Protein AF-A0A7L8V3Q5-F1 (afdb_monomer)

Mean predicted aligned error: 8.23 Å

pLDDT: mean 80.77, std 13.35, range [40.81, 96.5]

Radius of gyration: 20.45 Å; Cα contacts (8 Å, |Δi|>4): 320; chains: 1; bounding box: 51×44×54 Å

Nearest PDB structures (foldseek):
  7kzv-assembly1_G  TM=1.850E-01  e=9.832E+00  Homo sapiens

Foldseek 3Di:
DPPPLPPPVVCNQQQVLLVCCVVVVDPLPGDQLCSVNSVVSNVVCVVDPSDPVVQLVVQLVLLVVLLVLLLVLLVVPDPDSVVLNCVSPVLCLLNVLSSDDDPLSLLSNLLSLLLNLVVVQDPVPCPDPVNVVSVVSNVVSLVVNCSNPVVLSLLLVLLLCLLVQVVPPVSNVVSVVVSVVVNVVVVVVVLCVVVVPPDPPPDDPVNSLCVVQVPAPAFADADDPPCLLVLLLDDACVNDPDPVRNVSNVSSVVLVVVLVVLCVVCVVVLVVCCVPPSSSVSLVSSLVSLSVVLSSRRHPVVSSSSCSNNSSSSVSSSD

Secondary structure (DSSP, 8-state):
----TTT-THHIIIIIHHHHHHHH-------TTTHHHHHHHHHHHHHS---HHHHHHHHHHHHHHHHHHHHHHHHTT-S-HHHHHHHHHH-HHHHHHHHSSSHHHHHHHHHHHHHHHHHH--TTSTTSHHHHHHHHHHHHHHHHHHHH-HHHHHHHHHHHHHHHHTTSHHHHHHHHHHHHHHHHHHHHHHHHHHSTTS-TTS--HHHHHHHHHTTSS-BPPPPPTTGGGGGGGPPPGGG--SHHHHHHHHHHHHHHHHHHHHHHHHHHHHHHHHHH-HHHHHHHHHHHHHHHHHTT--BHHHHHHHGGGTHHHHHHHH-

Structure (mmCIF, N/CA/C/O backbone):
data_AF-A0A7L8V3Q5-F1
#
_entry.id   AF-A0A7L8V3Q5-F1
#
loop_
_atom_site.group_PDB
_atom_site.id
_atom_site.type_symbol
_atom_site.label_atom_id
_atom_site.label_alt_id
_atom_site.label_comp_id
_atom_site.label_asym_id
_atom_site.label_entity_id
_atom_site.label_seq_id
_atom_site.pdbx_PDB_ins_code
_atom_site.Cartn_x
_atom_site.Cartn_y
_atom_site.Cartn_z
_atom_site.occupancy
_atom_site.B_iso_or_equiv
_atom_site.auth_seq_id
_atom_site.auth_comp_id
_atom_site.auth_asym_id
_atom_site.auth_atom_id
_atom_site.pdbx_PDB_model_num
ATOM 1 N N . MET A 1 1 ? 18.103 -10.485 -24.644 1.00 40.81 1 MET A N 1
ATOM 2 C CA . MET A 1 1 ? 16.863 -9.683 -24.665 1.00 40.81 1 MET A CA 1
ATOM 3 C C . MET A 1 1 ? 17.282 -8.245 -24.927 1.00 40.81 1 MET A C 1
ATOM 5 O O . MET A 1 1 ? 17.918 -7.658 -24.064 1.00 40.81 1 MET A O 1
ATOM 9 N N . ILE A 1 2 ? 17.072 -7.729 -26.140 1.00 43.88 2 ILE A N 1
ATOM 10 C CA . ILE A 1 2 ? 17.372 -6.325 -26.454 1.00 43.88 2 ILE A CA 1
ATOM 11 C C . ILE A 1 2 ? 16.186 -5.529 -25.912 1.00 43.88 2 ILE A C 1
ATOM 13 O O . ILE A 1 2 ? 15.143 -5.460 -26.552 1.00 43.88 2 ILE A O 1
ATOM 17 N N . ILE A 1 3 ? 16.297 -5.044 -24.676 1.00 51.12 3 ILE A N 1
ATOM 18 C CA . ILE A 1 3 ? 15.300 -4.130 -24.118 1.00 51.12 3 ILE A CA 1
ATOM 19 C C . ILE A 1 3 ? 15.535 -2.799 -24.822 1.00 51.12 3 ILE A C 1
ATOM 21 O O . ILE A 1 3 ? 16.597 -2.196 -24.668 1.00 51.12 3 ILE A O 1
ATOM 25 N N . ASN A 1 4 ? 14.576 -2.383 -25.645 1.00 51.03 4 ASN A N 1
ATOM 26 C CA . ASN A 1 4 ? 14.650 -1.102 -26.323 1.00 51.03 4 ASN A CA 1
ATOM 27 C C . ASN A 1 4 ? 14.698 -0.008 -25.247 1.00 51.03 4 ASN A C 1
ATOM 29 O O . ASN A 1 4 ? 13.816 0.060 -24.389 1.00 51.03 4 ASN A O 1
ATOM 33 N N . LYS A 1 5 ? 15.752 0.816 -25.265 1.00 55.28 5 LYS A N 1
ATOM 34 C CA . LYS A 1 5 ? 16.120 1.761 -24.191 1.00 55.28 5 LYS A CA 1
ATOM 35 C C . LYS A 1 5 ? 15.015 2.768 -23.836 1.00 55.28 5 LYS A C 1
ATOM 37 O O . LYS A 1 5 ? 15.083 3.401 -22.793 1.00 55.28 5 LYS A O 1
ATOM 42 N N . TRP A 1 6 ? 13.989 2.891 -24.680 1.00 52.62 6 TRP A N 1
ATOM 43 C CA . TRP A 1 6 ? 12.903 3.862 -24.558 1.00 52.62 6 TRP A CA 1
ATOM 44 C C . TRP A 1 6 ? 11.508 3.241 -24.364 1.00 52.62 6 TRP A C 1
ATOM 46 O O . TRP A 1 6 ? 10.608 3.951 -23.934 1.00 52.62 6 TRP A O 1
ATOM 56 N N . ASP A 1 7 ? 11.355 1.919 -24.515 1.00 52.12 7 ASP A N 1
ATOM 57 C CA . ASP A 1 7 ? 10.062 1.221 -24.343 1.00 52.12 7 ASP A CA 1
ATOM 58 C C . ASP A 1 7 ? 9.889 0.575 -22.951 1.00 52.12 7 ASP A C 1
ATOM 60 O O . ASP A 1 7 ? 8.846 0.008 -22.637 1.00 52.12 7 ASP A O 1
ATOM 64 N N . GLY A 1 8 ? 10.904 0.651 -22.082 1.00 57.22 8 GLY A N 1
ATOM 65 C CA . GLY A 1 8 ? 10.940 -0.007 -20.767 1.00 57.22 8 GLY A CA 1
ATOM 66 C C . GLY A 1 8 ? 10.052 0.598 -19.668 1.00 57.22 8 GLY A C 1
ATOM 67 O O . GLY A 1 8 ? 10.152 0.171 -18.515 1.00 57.22 8 GLY A O 1
ATOM 68 N N . GLY A 1 9 ? 9.218 1.595 -19.980 1.00 72.38 9 GLY A N 1
ATOM 69 C CA . GLY A 1 9 ? 8.346 2.269 -19.013 1.00 72.38 9 GLY A CA 1
ATOM 70 C C . GLY A 1 9 ? 9.111 2.782 -17.786 1.00 72.38 9 GLY A C 1
ATOM 71 O O . GLY A 1 9 ? 10.085 3.525 -17.899 1.00 72.38 9 GLY A O 1
ATOM 72 N N . ASP A 1 10 ? 8.692 2.340 -16.602 1.00 72.31 10 ASP A N 1
ATOM 73 C CA . ASP A 1 10 ? 9.286 2.691 -15.307 1.00 72.31 10 ASP A CA 1
ATOM 74 C C . ASP A 1 10 ? 10.784 2.339 -15.190 1.00 72.31 10 ASP A C 1
ATOM 76 O O . ASP A 1 10 ? 11.545 3.048 -14.526 1.00 72.31 10 ASP A O 1
ATOM 80 N N . LEU A 1 11 ? 11.239 1.273 -15.858 1.00 78.88 11 LEU A N 1
ATOM 81 C CA . LEU A 1 11 ? 12.629 0.808 -15.792 1.00 78.88 11 LEU A CA 1
ATOM 82 C C . LEU A 1 11 ? 13.606 1.854 -16.347 1.00 78.88 11 LEU A C 1
ATOM 84 O O . LEU A 1 11 ? 14.698 2.037 -15.803 1.00 78.88 11 LEU A O 1
ATOM 88 N N . ASN A 1 12 ? 13.184 2.599 -17.369 1.00 77.12 12 ASN A N 1
ATOM 89 C CA . ASN A 1 12 ? 13.984 3.675 -17.948 1.00 77.12 12 ASN A CA 1
ATOM 90 C C . ASN A 1 12 ? 14.221 4.801 -16.947 1.00 77.12 12 ASN A C 1
ATOM 92 O O . ASN A 1 12 ? 15.353 5.256 -16.778 1.00 77.12 12 ASN A O 1
ATOM 96 N N . GLY A 1 13 ? 13.166 5.199 -16.234 1.00 74.38 13 GLY A N 1
ATOM 97 C CA 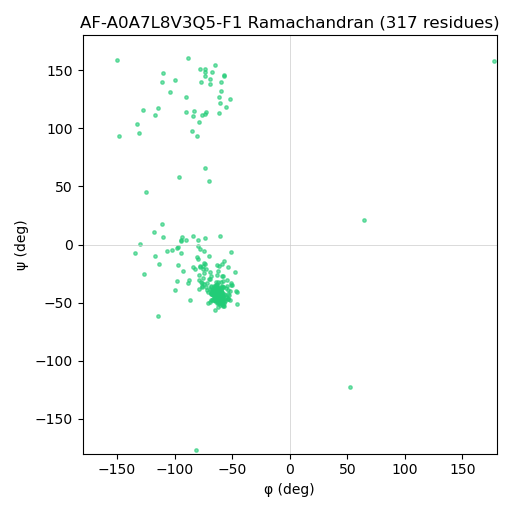. GLY A 1 13 ? 13.250 6.242 -15.218 1.00 74.38 13 GLY A CA 1
ATOM 98 C C . GLY A 1 13 ? 14.064 5.821 -13.995 1.00 74.38 13 GLY A C 1
ATOM 99 O O . GLY A 1 13 ? 14.776 6.651 -13.430 1.00 74.38 13 GLY A O 1
ATOM 100 N N . TYR A 1 14 ? 13.975 4.553 -13.586 1.00 81.69 14 TYR A N 1
ATOM 101 C CA . TYR A 1 14 ? 14.588 4.071 -12.345 1.00 81.69 14 TYR A CA 1
ATOM 102 C C . TYR A 1 14 ? 16.031 3.591 -12.478 1.00 81.69 14 TYR A C 1
ATOM 104 O O . TYR A 1 14 ? 16.782 3.717 -11.510 1.00 81.69 14 TYR A O 1
ATOM 112 N N . TYR A 1 15 ? 16.401 3.018 -13.624 1.00 87.44 15 TYR A N 1
ATOM 113 C CA . TYR A 1 15 ? 17.700 2.377 -13.828 1.00 87.44 15 TYR A CA 1
ATOM 114 C C . TYR A 1 15 ? 18.538 3.122 -14.866 1.00 87.44 15 TYR A C 1
ATOM 116 O O . TYR A 1 15 ? 19.599 3.644 -14.526 1.00 87.44 15 TYR A O 1
ATOM 124 N N . PHE A 1 16 ? 18.058 3.222 -16.111 1.00 86.88 16 PHE A N 1
ATOM 125 C CA . PHE A 1 16 ? 18.865 3.775 -17.203 1.00 86.88 16 PHE A CA 1
ATOM 126 C C . PHE A 1 16 ? 19.207 5.248 -16.989 1.00 86.88 16 PHE A C 1
ATOM 128 O O . PHE A 1 16 ? 20.380 5.597 -17.073 1.00 86.88 16 PHE A O 1
ATOM 135 N N . HIS A 1 17 ? 18.234 6.079 -16.606 1.00 85.75 17 HIS A N 1
ATOM 136 C CA . HIS A 1 17 ? 18.489 7.493 -16.320 1.00 85.75 17 HIS A CA 1
ATOM 137 C C . HIS A 1 17 ? 19.514 7.679 -15.191 1.00 85.75 17 HIS A C 1
ATOM 139 O O . HIS A 1 17 ? 20.384 8.544 -15.254 1.00 85.75 17 HIS A O 1
ATOM 145 N N . VAL A 1 18 ? 19.431 6.856 -14.142 1.00 88.19 18 VAL A N 1
ATOM 146 C CA . VAL A 1 18 ? 20.347 6.938 -12.997 1.00 88.19 18 VAL A CA 1
ATOM 147 C C . VAL A 1 18 ? 21.762 6.528 -13.408 1.00 88.19 18 VAL A C 1
ATOM 149 O O . VAL A 1 18 ? 22.722 7.193 -13.031 1.00 88.19 18 VAL A O 1
ATOM 152 N N . ILE A 1 19 ? 21.905 5.480 -14.219 1.00 89.12 19 ILE A N 1
ATOM 153 C CA . ILE A 1 19 ? 23.212 5.055 -14.737 1.00 89.12 19 ILE A CA 1
ATOM 154 C C . ILE A 1 19 ? 23.809 6.096 -15.675 1.00 89.12 19 ILE A C 1
ATOM 156 O O . ILE A 1 19 ? 24.996 6.390 -15.563 1.00 89.12 19 ILE A O 1
ATOM 160 N N . GLU A 1 20 ? 23.007 6.677 -16.566 1.00 88.88 20 GLU A N 1
ATOM 161 C CA . GLU A 1 20 ? 23.462 7.755 -17.444 1.00 88.88 20 GLU A CA 1
ATOM 162 C C . GLU A 1 20 ? 23.968 8.948 -16.639 1.00 88.88 20 GLU A C 1
ATOM 164 O O . GLU A 1 20 ? 25.046 9.456 -16.940 1.00 88.88 20 GLU A O 1
ATOM 169 N N . THR A 1 21 ? 23.244 9.310 -15.576 1.00 87.38 21 THR A N 1
ATOM 170 C CA . THR A 1 21 ? 23.639 10.362 -14.629 1.00 87.38 21 THR A CA 1
ATOM 171 C C . THR A 1 21 ? 24.985 10.038 -13.976 1.00 87.38 21 THR A C 1
ATOM 173 O O . THR A 1 21 ? 25.874 10.884 -13.947 1.00 87.38 21 THR A O 1
ATOM 176 N N . ILE A 1 22 ? 25.176 8.802 -13.501 1.00 88.00 22 ILE A N 1
ATOM 177 C CA . ILE A 1 22 ? 26.442 8.365 -12.887 1.00 88.00 22 ILE A CA 1
ATOM 178 C C . ILE A 1 22 ? 27.598 8.395 -13.899 1.00 88.00 22 ILE A C 1
ATOM 180 O O . ILE A 1 22 ? 28.711 8.767 -13.539 1.00 88.00 22 ILE A O 1
ATOM 184 N N . GLN A 1 23 ? 27.354 8.003 -15.152 1.00 90.81 23 GLN A N 1
ATOM 185 C CA . GLN A 1 23 ? 28.393 7.898 -16.183 1.00 90.81 23 GLN A CA 1
ATOM 186 C C . GLN A 1 23 ? 28.786 9.247 -16.795 1.00 90.81 23 GLN A C 1
ATOM 188 O O . GLN A 1 23 ? 29.960 9.454 -17.092 1.00 90.81 23 GLN A O 1
ATOM 193 N N . HIS A 1 24 ? 27.823 10.147 -17.001 1.00 89.00 24 HIS A N 1
ATOM 194 C CA . HIS A 1 24 ? 28.028 11.400 -17.736 1.00 89.00 24 HIS A CA 1
ATOM 195 C C . HIS A 1 24 ? 28.053 12.635 -16.828 1.00 89.00 24 HIS A C 1
ATOM 197 O O . HIS A 1 24 ? 28.308 13.733 -17.315 1.00 89.00 24 HIS A O 1
ATOM 203 N N . GLY A 1 25 ? 27.782 12.480 -15.527 1.00 83.06 25 GLY A N 1
ATOM 204 C CA . GLY A 1 25 ? 27.736 13.595 -14.579 1.00 83.06 25 GLY A CA 1
ATOM 205 C C . GLY A 1 25 ? 26.621 14.603 -14.871 1.00 83.06 25 GLY A C 1
ATOM 206 O O . GLY A 1 25 ? 26.727 15.755 -14.462 1.00 83.06 25 GLY A O 1
ATOM 207 N N . SER A 1 26 ? 25.578 14.203 -15.605 1.00 76.62 26 SER A N 1
ATOM 208 C CA . SER A 1 26 ? 24.419 15.058 -15.866 1.00 76.62 26 SER A CA 1
ATOM 209 C C . SER A 1 26 ? 23.635 15.306 -14.579 1.00 76.62 26 SER A C 1
ATOM 211 O O . SER A 1 26 ? 23.556 14.422 -13.726 1.00 76.62 26 SER A O 1
ATOM 213 N N . ASP A 1 27 ? 23.003 16.472 -14.449 1.00 77.50 27 ASP A N 1
ATOM 214 C CA . ASP A 1 27 ? 22.091 16.722 -13.333 1.00 77.50 27 ASP A CA 1
ATOM 215 C C . ASP A 1 27 ? 20.967 15.674 -13.304 1.00 77.50 27 ASP A C 1
ATOM 217 O O . ASP A 1 27 ? 20.458 15.248 -14.345 1.00 77.50 27 ASP A O 1
ATOM 221 N N . ILE A 1 28 ? 20.533 15.293 -12.097 1.00 69.38 28 ILE A N 1
ATOM 222 C CA . ILE A 1 28 ? 19.350 14.447 -11.876 1.00 69.38 28 ILE A CA 1
ATOM 223 C C . ILE A 1 28 ? 18.095 15.298 -12.150 1.00 69.38 28 ILE A C 1
ATOM 225 O O . ILE A 1 28 ? 17.320 15.618 -11.251 1.00 69.38 28 ILE A O 1
ATOM 229 N N . GLN A 1 29 ? 17.905 15.704 -13.404 1.00 66.44 29 GLN A N 1
ATOM 230 C CA . GLN A 1 29 ? 16.672 16.305 -13.911 1.00 66.44 29 GLN A CA 1
ATOM 231 C C . GLN A 1 29 ? 15.827 15.214 -14.574 1.00 66.44 29 GLN A C 1
ATOM 233 O O . GLN A 1 29 ? 15.529 15.257 -15.763 1.00 66.44 29 GLN A O 1
ATOM 238 N N . GLY A 1 30 ? 15.486 14.181 -13.803 1.00 60.88 30 GLY A N 1
ATOM 239 C CA . GLY A 1 30 ? 14.573 13.145 -14.270 1.00 60.88 30 GLY A CA 1
ATOM 240 C C . GLY A 1 30 ? 13.105 13.557 -14.151 1.00 60.88 30 GLY A C 1
ATOM 241 O O . GLY A 1 30 ? 12.768 14.665 -13.734 1.00 60.88 30 GLY A O 1
ATOM 242 N N . PHE A 1 31 ? 12.203 12.635 -14.498 1.00 62.78 31 PHE A N 1
ATOM 243 C CA . PHE A 1 31 ? 10.758 12.834 -14.377 1.00 62.78 31 PHE A CA 1
ATOM 244 C C . PHE A 1 31 ? 10.379 13.305 -12.963 1.00 62.78 31 PHE A C 1
ATOM 246 O O . PHE A 1 31 ? 10.676 12.627 -11.974 1.00 62.78 31 PHE A O 1
ATOM 253 N N . SER A 1 32 ? 9.671 14.435 -12.867 1.00 61.50 32 SER A N 1
ATOM 254 C CA . SER A 1 32 ? 9.295 15.093 -11.602 1.00 61.50 32 SER A CA 1
ATOM 255 C C . SER A 1 32 ? 8.654 14.143 -10.580 1.00 61.50 32 SER A C 1
ATOM 257 O O . SER A 1 32 ? 8.925 14.226 -9.385 1.00 61.50 32 SER A O 1
ATOM 259 N N . ASN A 1 33 ? 7.881 13.165 -11.055 1.00 63.28 33 ASN A N 1
ATOM 260 C CA . ASN A 1 33 ? 7.173 12.182 -10.229 1.00 63.28 33 ASN A CA 1
ATOM 261 C C . ASN A 1 33 ? 8.047 11.018 -9.719 1.00 63.28 33 ASN A C 1
ATOM 263 O O . ASN A 1 33 ? 7.528 10.062 -9.134 1.00 63.28 33 ASN A O 1
ATOM 267 N N . VAL A 1 34 ? 9.352 11.041 -9.995 1.00 76.00 34 VAL A N 1
ATOM 268 C CA . VAL A 1 34 ? 10.270 9.913 -9.767 1.00 76.00 34 VAL A CA 1
ATOM 269 C C . VAL A 1 34 ? 11.577 10.346 -9.091 1.00 76.00 34 VAL A C 1
ATOM 271 O O . VAL A 1 34 ? 12.355 9.498 -8.655 1.00 76.00 34 VAL A O 1
ATOM 274 N N . MET A 1 35 ? 11.787 11.655 -8.927 1.00 83.00 35 MET A N 1
ATOM 275 C CA . MET A 1 35 ? 13.043 12.246 -8.462 1.00 83.00 35 MET A CA 1
ATOM 276 C C . MET A 1 35 ? 13.561 11.612 -7.164 1.00 83.00 35 MET A C 1
ATOM 278 O O . MET A 1 35 ? 14.715 11.204 -7.095 1.00 83.00 35 MET A O 1
ATOM 282 N N . VAL A 1 36 ? 12.707 11.439 -6.151 1.00 86.12 36 VAL A N 1
ATOM 283 C CA . VAL A 1 36 ? 13.122 10.850 -4.863 1.00 86.12 36 VAL A CA 1
ATOM 284 C C . VAL A 1 36 ? 13.671 9.433 -5.021 1.00 86.12 36 VAL A C 1
ATOM 286 O O . VAL A 1 36 ? 14.657 9.071 -4.386 1.00 86.12 36 VAL A O 1
ATOM 289 N N . ILE A 1 37 ? 13.071 8.628 -5.894 1.00 88.00 37 ILE A N 1
ATOM 290 C CA . ILE A 1 37 ? 13.515 7.249 -6.112 1.00 88.00 37 ILE A CA 1
ATOM 291 C C . ILE A 1 37 ? 14.783 7.219 -6.947 1.00 88.00 37 ILE A C 1
ATOM 293 O O . ILE A 1 37 ? 15.657 6.401 -6.684 1.00 88.00 37 ILE A O 1
ATOM 297 N N . GLN A 1 38 ? 14.913 8.125 -7.915 1.00 88.31 38 GLN A N 1
ATOM 298 C CA . GLN A 1 38 ? 16.155 8.283 -8.664 1.00 88.31 38 GLN A CA 1
ATOM 299 C C . GLN A 1 38 ? 17.311 8.648 -7.737 1.00 88.31 38 GLN A C 1
ATOM 301 O O . GLN A 1 38 ? 18.366 8.039 -7.846 1.00 88.31 38 GLN A O 1
ATOM 306 N N . TRP A 1 39 ? 17.094 9.545 -6.771 1.00 89.38 39 TRP A N 1
ATOM 307 C CA . TRP A 1 39 ? 18.083 9.859 -5.738 1.00 89.38 39 TRP A CA 1
ATOM 308 C C . TRP A 1 39 ? 18.429 8.651 -4.867 1.00 89.38 39 TRP A C 1
ATOM 310 O O . TRP A 1 39 ? 19.608 8.384 -4.637 1.00 89.38 39 TRP A O 1
ATOM 320 N N . PHE A 1 40 ? 17.433 7.881 -4.417 1.00 89.94 40 PHE A N 1
ATOM 321 C CA . PHE A 1 40 ? 17.699 6.655 -3.660 1.00 89.94 40 PHE A CA 1
ATOM 322 C C . PHE A 1 40 ? 18.499 5.636 -4.473 1.00 89.94 40 PHE A C 1
ATOM 324 O O . PHE A 1 40 ? 19.48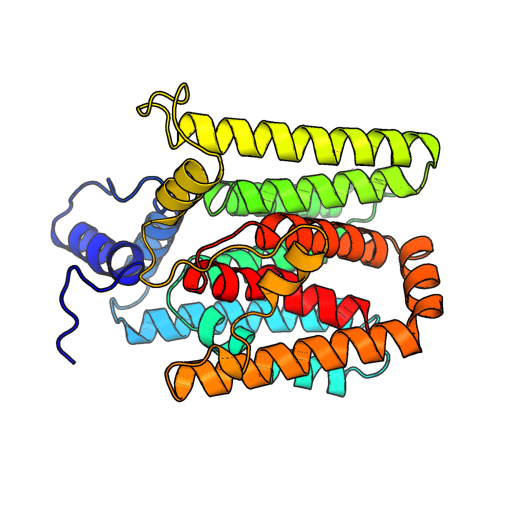4 5.102 -3.969 1.00 89.94 40 PHE A O 1
ATOM 331 N N . ASN A 1 41 ? 18.114 5.394 -5.727 1.00 90.56 41 ASN A N 1
ATOM 332 C CA . ASN A 1 41 ? 18.821 4.477 -6.618 1.00 90.56 41 ASN A CA 1
ATOM 333 C C . ASN A 1 41 ? 20.228 4.984 -6.951 1.00 90.56 41 ASN A C 1
ATOM 335 O O . ASN A 1 41 ? 21.154 4.186 -6.993 1.00 90.56 41 ASN A O 1
ATOM 339 N N . TYR A 1 42 ? 20.404 6.294 -7.135 1.00 91.00 42 TYR A N 1
ATOM 340 C CA . TYR A 1 42 ? 21.703 6.922 -7.374 1.00 91.00 42 TYR A CA 1
ATOM 341 C C . TYR A 1 42 ? 22.661 6.643 -6.215 1.00 91.00 42 TYR A C 1
ATOM 343 O O . TYR A 1 42 ? 23.754 6.127 -6.427 1.00 91.00 42 TYR A O 1
ATOM 351 N N . ILE A 1 43 ? 22.221 6.899 -4.979 1.00 90.94 43 ILE A N 1
ATOM 352 C CA . ILE A 1 43 ? 23.001 6.591 -3.771 1.00 90.94 43 ILE A CA 1
ATOM 353 C C . ILE A 1 43 ? 23.277 5.086 -3.679 1.00 90.94 43 ILE A C 1
ATOM 355 O O . ILE A 1 43 ? 24.388 4.673 -3.358 1.00 90.94 43 ILE A O 1
ATOM 359 N N . LEU A 1 44 ? 22.275 4.259 -3.977 1.00 90.69 44 LEU A N 1
ATOM 360 C CA . LEU A 1 44 ? 22.397 2.808 -3.920 1.00 90.69 44 LEU A CA 1
ATOM 361 C C . LEU A 1 44 ? 23.424 2.273 -4.926 1.00 90.69 44 LEU A C 1
ATOM 363 O O . LEU A 1 44 ? 24.192 1.389 -4.568 1.00 90.69 44 LEU A O 1
ATOM 367 N N . PHE A 1 45 ? 23.489 2.830 -6.134 1.00 91.06 45 PHE A N 1
ATOM 368 C CA . PHE A 1 45 ? 24.453 2.476 -7.184 1.00 91.06 45 PHE A CA 1
ATOM 369 C C . PHE A 1 45 ? 25.875 2.985 -6.934 1.00 91.06 45 PHE A C 1
ATOM 371 O O . PHE A 1 45 ? 26.825 2.470 -7.515 1.00 91.06 45 PHE A O 1
ATOM 378 N N . HIS A 1 46 ? 26.058 3.935 -6.017 1.00 90.31 46 HIS A N 1
ATOM 379 C CA . HIS A 1 46 ? 27.394 4.246 -5.495 1.00 90.31 46 HIS A CA 1
ATOM 380 C C . HIS A 1 46 ? 27.910 3.182 -4.519 1.00 90.31 46 HIS A C 1
ATOM 382 O O . HIS A 1 46 ? 29.118 3.041 -4.349 1.00 90.31 46 HIS A O 1
ATOM 388 N N . ILE A 1 47 ? 27.012 2.436 -3.869 1.00 91.19 47 ILE A N 1
ATOM 389 C CA . ILE A 1 47 ? 27.359 1.436 -2.845 1.00 91.19 47 ILE A CA 1
ATOM 390 C C . ILE A 1 47 ? 27.353 0.015 -3.424 1.00 91.19 47 ILE A C 1
ATOM 392 O O . ILE A 1 47 ? 28.184 -0.816 -3.058 1.00 91.19 47 ILE A O 1
ATOM 396 N N . LEU A 1 48 ? 26.396 -0.284 -4.301 1.00 88.75 48 LEU A N 1
ATOM 397 C CA . LEU A 1 48 ? 26.170 -1.594 -4.902 1.00 88.75 48 LEU A CA 1
ATOM 398 C C . LEU A 1 48 ? 26.527 -1.570 -6.392 1.00 88.75 48 LEU A C 1
ATOM 400 O O . LEU A 1 48 ? 26.310 -0.559 -7.052 1.00 88.75 48 LEU A O 1
ATOM 404 N N . PRO A 1 49 ? 27.014 -2.689 -6.960 1.00 87.94 49 PRO A N 1
ATOM 405 C CA . PRO A 1 49 ? 27.320 -2.758 -8.384 1.00 87.94 49 PRO A CA 1
ATOM 406 C C . PRO A 1 49 ? 26.075 -2.484 -9.238 1.00 87.94 49 PRO A C 1
ATOM 408 O O . PRO A 1 49 ? 24.995 -3.010 -8.952 1.00 87.94 49 PRO A O 1
ATOM 411 N N . ASN A 1 50 ? 26.262 -1.730 -10.329 1.00 88.69 50 ASN A N 1
ATOM 412 C CA . ASN A 1 50 ? 25.229 -1.269 -11.273 1.00 88.69 50 ASN A CA 1
ATOM 413 C C . ASN A 1 50 ? 24.643 -2.406 -12.127 1.00 88.69 50 ASN A C 1
ATOM 415 O O . ASN A 1 50 ? 24.637 -2.359 -13.356 1.00 88.69 50 ASN A O 1
ATOM 419 N N . SER A 1 51 ? 24.145 -3.454 -11.485 1.00 90.56 51 SER A N 1
ATOM 420 C CA . SER A 1 51 ? 23.547 -4.614 -12.132 1.00 90.56 51 SER A CA 1
ATOM 421 C C . SER A 1 51 ? 22.026 -4.558 -12.024 1.00 90.56 51 SER A C 1
ATOM 423 O O . SER A 1 51 ? 21.461 -4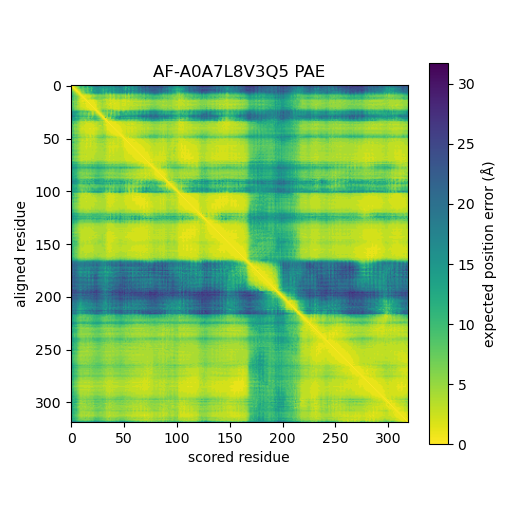.383 -10.943 1.00 90.56 51 SER A O 1
ATOM 425 N N . LEU A 1 52 ? 21.353 -4.757 -13.158 1.00 86.81 52 LEU A N 1
ATOM 426 C CA . LEU A 1 52 ? 19.895 -4.843 -13.226 1.00 86.81 52 LEU A CA 1
ATOM 427 C C . LEU A 1 52 ? 19.372 -5.951 -12.291 1.00 86.81 52 LEU A C 1
ATOM 429 O O . LEU A 1 52 ? 18.455 -5.724 -11.507 1.00 86.81 52 LEU A O 1
ATOM 433 N N . TYR A 1 53 ? 20.020 -7.119 -12.281 1.00 87.88 53 TYR A N 1
ATOM 434 C CA . TYR A 1 53 ? 19.670 -8.224 -11.382 1.00 87.88 53 TYR A CA 1
ATOM 435 C C . TYR A 1 53 ? 19.875 -7.898 -9.897 1.00 87.88 53 TYR A C 1
ATOM 437 O O . TYR A 1 53 ? 19.028 -8.254 -9.080 1.00 87.88 53 TYR A O 1
ATOM 445 N N . GLY A 1 54 ? 20.960 -7.204 -9.533 1.00 88.62 54 GLY A N 1
ATOM 446 C CA . GLY A 1 54 ? 21.200 -6.791 -8.147 1.00 88.62 54 GLY A CA 1
ATOM 447 C C . GLY A 1 54 ? 20.129 -5.823 -7.653 1.00 88.62 54 GLY A C 1
ATOM 448 O O . GLY A 1 54 ? 19.647 -5.942 -6.527 1.00 88.62 54 GLY A O 1
ATOM 449 N N . MET A 1 55 ? 19.676 -4.931 -8.532 1.00 86.69 55 MET A N 1
ATOM 450 C CA . MET A 1 55 ? 18.549 -4.061 -8.244 1.00 86.69 55 MET A CA 1
ATOM 451 C C . MET A 1 55 ? 17.244 -4.875 -8.107 1.00 86.69 55 MET A C 1
ATOM 453 O O . MET A 1 55 ? 16.576 -4.715 -7.092 1.00 86.69 55 MET A O 1
ATOM 457 N N . MET A 1 56 ? 16.908 -5.817 -9.005 1.00 87.56 56 MET A N 1
ATOM 458 C CA . MET A 1 56 ? 15.719 -6.686 -8.821 1.00 87.56 56 MET A CA 1
ATOM 459 C C . MET A 1 56 ? 15.737 -7.397 -7.466 1.00 87.56 56 MET A C 1
ATOM 461 O O . MET A 1 56 ? 14.745 -7.389 -6.739 1.00 87.56 56 MET A O 1
ATOM 465 N N . PHE A 1 57 ? 16.884 -7.976 -7.107 1.00 88.50 57 PHE A N 1
ATOM 466 C CA . PHE A 1 57 ? 17.065 -8.652 -5.828 1.00 88.50 57 PHE A CA 1
ATOM 467 C C . PHE A 1 57 ? 16.849 -7.699 -4.647 1.00 88.50 57 PHE A C 1
ATOM 469 O O . PHE A 1 57 ? 16.171 -8.052 -3.683 1.00 88.50 57 PHE A O 1
ATOM 476 N N . PHE A 1 58 ? 17.360 -6.470 -4.737 1.00 90.31 58 PHE A N 1
ATOM 477 C CA . PHE A 1 58 ? 17.143 -5.447 -3.722 1.00 90.31 58 PHE A CA 1
ATOM 478 C C . PHE A 1 58 ? 15.654 -5.100 -3.557 1.00 90.31 58 PHE A C 1
ATOM 480 O O . PHE A 1 58 ? 15.147 -5.166 -2.436 1.00 90.31 58 PHE A O 1
ATOM 487 N N . TYR A 1 59 ? 14.923 -4.812 -4.641 1.00 89.69 59 TYR A N 1
ATOM 488 C CA . TYR A 1 59 ? 13.482 -4.516 -4.568 1.00 89.69 59 TYR A CA 1
ATOM 489 C C . TYR A 1 59 ? 12.682 -5.709 -4.022 1.00 89.69 59 TYR A C 1
ATOM 491 O O . TYR A 1 59 ? 11.855 -5.533 -3.125 1.00 89.69 59 TYR A O 1
ATOM 499 N N . ALA A 1 60 ? 12.993 -6.930 -4.464 1.00 89.19 60 ALA A N 1
ATOM 500 C CA . ALA A 1 60 ? 12.392 -8.146 -3.919 1.00 89.19 60 ALA A CA 1
ATOM 501 C C . ALA A 1 60 ? 12.674 -8.309 -2.414 1.00 89.19 60 ALA A C 1
ATOM 503 O O . ALA A 1 60 ? 11.772 -8.657 -1.650 1.00 89.19 60 ALA A O 1
ATOM 504 N N . SER A 1 61 ? 13.894 -8.001 -1.959 1.00 91.00 61 SER A N 1
ATOM 505 C CA . SER A 1 61 ? 14.254 -8.055 -0.537 1.00 91.00 61 SER A CA 1
ATOM 506 C C . SER A 1 61 ? 13.503 -7.011 0.300 1.00 91.00 61 SER A C 1
ATOM 508 O O . SER A 1 61 ? 13.036 -7.327 1.399 1.00 91.00 61 SER A O 1
ATOM 510 N N . LEU A 1 62 ? 13.300 -5.797 -0.234 1.00 92.00 62 LEU A N 1
ATOM 511 C CA . LEU A 1 62 ? 12.492 -4.761 0.411 1.00 92.00 62 LEU A CA 1
ATOM 512 C C . LEU A 1 62 ? 11.041 -5.217 0.553 1.00 92.00 62 LEU A C 1
ATOM 514 O O . LEU A 1 62 ? 10.487 -5.144 1.651 1.00 92.00 62 LEU A O 1
ATOM 518 N N . SER A 1 63 ? 10.444 -5.741 -0.514 1.00 90.50 63 SER A N 1
ATOM 519 C CA . SER A 1 63 ? 9.068 -6.236 -0.482 1.00 90.50 63 SER A CA 1
ATOM 520 C C . SER A 1 63 ? 8.910 -7.414 0.475 1.00 90.50 63 SER A C 1
ATOM 522 O O . SER A 1 63 ? 7.993 -7.416 1.296 1.00 90.50 63 SER A O 1
ATOM 524 N N . MET A 1 64 ? 9.859 -8.355 0.482 1.00 90.25 64 MET A N 1
ATOM 525 C CA . MET A 1 64 ? 9.887 -9.444 1.463 1.00 90.25 64 MET A CA 1
ATOM 526 C C . MET A 1 64 ? 9.945 -8.911 2.900 1.00 90.25 64 MET A C 1
ATOM 528 O O . MET A 1 64 ? 9.194 -9.363 3.766 1.00 90.25 64 MET A O 1
ATOM 532 N N . SER A 1 65 ? 10.783 -7.904 3.165 1.00 93.00 65 SER A N 1
ATOM 533 C CA . SER A 1 65 ? 10.853 -7.276 4.489 1.00 93.00 65 SER A CA 1
ATOM 534 C C . SER A 1 65 ? 9.529 -6.610 4.887 1.00 93.00 65 SER A C 1
ATOM 536 O O . SER A 1 65 ? 9.107 -6.726 6.041 1.00 93.00 65 SER A O 1
ATOM 538 N N . ALA A 1 66 ? 8.822 -6.000 3.932 1.00 92.56 66 ALA A N 1
ATOM 539 C CA . ALA A 1 66 ? 7.503 -5.429 4.156 1.00 92.56 66 ALA A CA 1
ATOM 540 C C . ALA A 1 66 ? 6.483 -6.512 4.540 1.00 92.56 66 ALA A C 1
ATOM 542 O O . ALA A 1 66 ? 5.794 -6.368 5.552 1.00 92.56 66 ALA A O 1
ATOM 543 N N . TYR A 1 67 ? 6.452 -7.643 3.825 1.00 89.56 67 TYR A N 1
ATOM 544 C CA . TYR A 1 67 ? 5.572 -8.767 4.167 1.00 89.56 67 TYR A CA 1
ATOM 545 C C . TYR A 1 67 ? 5.883 -9.366 5.532 1.00 89.56 67 TYR A C 1
ATOM 547 O O . TYR A 1 67 ? 4.957 -9.694 6.269 1.00 89.56 67 TYR A O 1
ATOM 555 N N . LEU A 1 68 ? 7.156 -9.459 5.919 1.00 91.88 68 LEU A N 1
ATOM 556 C CA . LEU A 1 68 ? 7.533 -9.910 7.260 1.00 91.88 68 LEU A CA 1
ATOM 557 C C . LEU A 1 68 ? 7.060 -8.935 8.348 1.00 91.88 68 LEU A C 1
ATOM 559 O O . LEU A 1 68 ? 6.618 -9.374 9.413 1.00 91.88 68 LEU A O 1
ATOM 563 N N . ILE A 1 69 ? 7.107 -7.623 8.091 1.00 93.81 69 ILE A N 1
ATOM 564 C CA . ILE A 1 69 ? 6.567 -6.607 9.007 1.00 93.81 69 ILE A CA 1
ATOM 565 C C . ILE A 1 69 ? 5.046 -6.742 9.113 1.00 93.81 69 ILE A C 1
ATOM 567 O O . ILE A 1 69 ? 4.530 -6.793 10.231 1.00 93.81 69 ILE A O 1
ATOM 571 N N . ILE A 1 70 ? 4.338 -6.852 7.985 1.00 91.75 70 ILE A N 1
ATOM 572 C CA . ILE A 1 70 ? 2.886 -7.084 7.940 1.00 91.75 70 ILE A CA 1
ATOM 573 C C . ILE A 1 70 ? 2.548 -8.363 8.714 1.00 91.75 70 ILE A C 1
ATOM 575 O O . ILE A 1 70 ? 1.762 -8.328 9.659 1.00 91.75 70 ILE A O 1
ATOM 579 N N . TYR A 1 71 ? 3.202 -9.480 8.399 1.00 92.00 71 TYR A N 1
ATOM 580 C CA . TYR A 1 71 ? 3.015 -10.742 9.105 1.00 92.00 71 TYR A CA 1
ATOM 581 C C . TYR A 1 71 ? 3.224 -10.580 10.612 1.00 92.00 71 TYR A C 1
ATOM 583 O O . TYR A 1 71 ? 2.380 -11.008 11.393 1.00 92.00 71 TYR A O 1
ATOM 591 N N . LYS A 1 72 ? 4.294 -9.904 11.044 1.00 92.62 72 LYS A N 1
ATOM 592 C CA . LYS A 1 72 ? 4.553 -9.665 12.468 1.00 92.62 72 LYS A CA 1
ATOM 593 C C . LYS A 1 72 ? 3.426 -8.876 13.129 1.00 92.62 72 LYS A C 1
ATOM 595 O O . LYS A 1 72 ? 2.945 -9.308 14.172 1.00 92.62 72 LYS A O 1
ATOM 600 N N . ILE A 1 73 ? 2.990 -7.773 12.515 1.00 90.12 73 ILE A N 1
ATOM 601 C CA . ILE A 1 73 ? 1.879 -6.945 13.008 1.00 90.12 73 ILE A CA 1
ATOM 602 C C . ILE A 1 73 ? 0.617 -7.793 13.197 1.00 90.12 73 ILE A C 1
ATOM 604 O O . ILE A 1 73 ? -0.063 -7.680 14.214 1.00 90.12 73 ILE A O 1
ATOM 608 N N . PHE A 1 74 ? 0.303 -8.638 12.218 1.00 85.25 74 PHE A N 1
ATOM 609 C CA . PHE A 1 74 ? -0.997 -9.297 12.144 1.00 85.25 74 PHE A CA 1
ATOM 610 C C . PHE A 1 74 ? -1.036 -10.699 12.720 1.00 85.25 74 PHE A C 1
ATOM 612 O O . PHE A 1 74 ? -2.107 -11.170 13.093 1.00 85.25 74 PHE A O 1
ATOM 619 N N . SER A 1 75 ? 0.116 -11.334 12.905 1.00 89.38 75 SER A N 1
ATOM 620 C CA . SER A 1 75 ? 0.223 -12.609 13.611 1.00 89.38 75 SER A CA 1
ATOM 621 C C . SER A 1 75 ? -0.305 -12.518 15.046 1.00 89.38 75 SER A C 1
ATOM 623 O O . SER A 1 75 ? -0.802 -13.511 15.568 1.00 89.38 75 SER A O 1
ATOM 625 N N . GLU A 1 76 ? -0.260 -11.337 15.671 1.00 84.25 76 GLU A N 1
ATOM 626 C CA . GLU A 1 76 ? -0.845 -11.092 16.996 1.00 84.25 76 GLU A CA 1
ATOM 627 C C . GLU A 1 76 ? -2.382 -11.119 16.987 1.00 84.25 76 GLU A C 1
ATOM 629 O O . GLU A 1 76 ? -2.998 -11.383 18.018 1.00 84.25 76 GLU A O 1
ATOM 634 N N . PHE A 1 77 ? -3.009 -10.877 15.832 1.00 81.00 77 PHE A N 1
ATOM 635 C CA . PHE A 1 77 ? -4.462 -10.741 15.699 1.00 81.00 77 PHE A CA 1
ATOM 636 C C . PHE A 1 77 ? -5.130 -11.854 14.880 1.00 81.00 77 PHE A C 1
ATOM 638 O O . PHE A 1 77 ? -6.350 -12.009 14.960 1.00 81.00 77 PHE A O 1
ATOM 645 N N . ALA A 1 78 ? -4.360 -12.613 14.099 1.00 80.25 78 ALA A N 1
ATOM 646 C CA . ALA A 1 78 ? -4.870 -13.660 13.224 1.00 80.25 78 ALA A CA 1
ATOM 647 C C . ALA A 1 78 ? -5.234 -14.934 14.001 1.00 80.25 78 ALA A C 1
ATOM 649 O O . ALA A 1 78 ? -4.489 -15.383 14.872 1.00 80.25 78 ALA A O 1
ATOM 650 N N . PHE A 1 79 ? -6.348 -15.575 13.628 1.00 73.75 79 PHE A N 1
ATOM 651 C CA . PHE A 1 79 ? -6.730 -16.873 14.204 1.00 73.75 79 PHE A CA 1
ATOM 652 C C . PHE A 1 79 ? -5.750 -17.994 13.834 1.00 73.75 79 PHE A C 1
ATOM 654 O O . PHE A 1 79 ? -5.505 -18.883 14.642 1.00 73.75 79 PHE A O 1
ATOM 661 N N . ASN A 1 80 ? -5.196 -17.964 12.617 1.00 81.38 80 ASN A N 1
ATOM 662 C CA . ASN A 1 80 ? -4.235 -18.953 12.139 1.00 81.38 80 ASN A CA 1
ATOM 663 C C . ASN A 1 80 ? -3.034 -18.252 11.492 1.00 81.38 80 ASN A C 1
ATOM 665 O O . ASN A 1 80 ? -3.110 -17.766 10.362 1.00 81.38 80 ASN A O 1
ATOM 669 N N . LYS A 1 81 ? -1.917 -18.217 12.226 1.00 87.94 81 LYS A N 1
ATOM 670 C CA . LYS A 1 81 ? -0.667 -17.577 11.794 1.00 87.94 81 LYS A CA 1
ATOM 671 C C . LYS A 1 81 ? -0.090 -18.228 10.535 1.00 87.94 81 LYS A C 1
ATOM 673 O O . LYS A 1 81 ? 0.356 -17.517 9.644 1.00 87.94 81 LYS A O 1
ATOM 678 N N . ASN A 1 82 ? -0.158 -19.556 10.432 1.00 86.62 82 ASN A N 1
ATOM 679 C CA . ASN A 1 82 ? 0.383 -20.286 9.283 1.00 86.62 82 ASN A CA 1
ATOM 680 C C . ASN A 1 82 ? -0.395 -19.945 8.012 1.00 86.62 82 ASN A C 1
ATOM 682 O O . ASN A 1 82 ? 0.206 -19.688 6.976 1.00 86.62 82 ASN A O 1
ATOM 686 N N . LEU A 1 83 ? -1.725 -19.874 8.114 1.00 80.81 83 LEU A N 1
ATOM 687 C CA . LEU A 1 83 ? -2.587 -19.484 7.001 1.00 80.81 83 LEU A CA 1
ATOM 688 C C . LEU A 1 83 ? -2.313 -18.037 6.560 1.00 80.81 83 LEU A C 1
ATOM 690 O O . LEU A 1 83 ? -2.192 -17.779 5.368 1.00 80.81 83 LEU A O 1
ATOM 694 N N . LEU A 1 84 ? -2.161 -17.105 7.511 1.00 84.88 84 LEU A N 1
ATOM 695 C CA . LEU A 1 84 ? -1.801 -15.713 7.216 1.00 84.88 84 LEU A CA 1
ATOM 696 C C . LEU A 1 84 ? -0.460 -15.624 6.475 1.00 84.88 84 LEU A C 1
ATOM 698 O O . LEU A 1 84 ? -0.350 -14.902 5.488 1.00 84.88 84 LEU A O 1
ATOM 702 N N . PHE A 1 85 ? 0.552 -16.351 6.950 1.00 85.19 85 PHE A N 1
ATOM 703 C CA . PHE A 1 85 ? 1.870 -16.380 6.320 1.00 85.19 85 PHE A CA 1
ATOM 704 C C . PHE A 1 85 ? 1.799 -16.934 4.895 1.00 85.19 85 PHE A C 1
ATOM 706 O O . PHE A 1 85 ? 2.341 -16.335 3.970 1.00 85.19 85 PHE A O 1
ATOM 713 N N . LEU A 1 86 ? 1.078 -18.043 4.721 1.00 82.94 86 LEU A N 1
ATOM 714 C CA . LEU A 1 86 ? 0.903 -18.689 3.428 1.00 82.94 86 LEU A CA 1
ATOM 715 C C . LEU A 1 86 ? 0.165 -17.757 2.460 1.00 82.94 86 LEU A C 1
ATOM 717 O O . LEU A 1 86 ? 0.612 -17.605 1.334 1.00 82.94 86 LEU A O 1
ATOM 721 N N . PHE A 1 87 ? -0.869 -17.038 2.904 1.00 81.81 87 PHE A N 1
ATOM 722 C CA . PHE A 1 87 ? -1.533 -16.032 2.070 1.00 81.81 87 PHE A CA 1
ATOM 723 C C . PHE A 1 87 ? -0.616 -14.880 1.667 1.00 81.81 87 PHE A C 1
ATOM 725 O O . PHE A 1 87 ? -0.594 -14.512 0.499 1.00 81.81 87 PHE A O 1
ATOM 732 N N . LEU A 1 88 ? 0.158 -14.320 2.599 1.00 83.19 88 LEU A N 1
ATOM 733 C CA . LEU A 1 88 ? 1.059 -13.209 2.277 1.00 83.19 88 LEU A CA 1
ATOM 734 C C . LEU A 1 88 ? 2.136 -13.605 1.258 1.00 83.19 88 LEU A C 1
ATOM 736 O O . LEU A 1 88 ? 2.537 -12.768 0.456 1.00 83.19 88 LEU A O 1
ATOM 740 N N . LEU A 1 89 ? 2.586 -14.864 1.274 1.00 80.56 89 LEU A N 1
ATOM 741 C CA . LEU A 1 89 ? 3.589 -15.365 0.332 1.00 80.56 89 LEU A CA 1
ATOM 742 C C . LEU A 1 89 ? 3.012 -15.906 -0.974 1.00 80.56 89 LEU A C 1
ATOM 744 O O . LEU A 1 89 ? 3.699 -15.880 -1.987 1.00 80.56 89 LEU A O 1
ATOM 748 N N . MET A 1 90 ? 1.799 -16.456 -0.953 1.00 77.69 90 MET A N 1
ATOM 749 C CA . MET A 1 90 ? 1.266 -17.214 -2.086 1.00 77.69 90 MET A CA 1
ATOM 750 C C . MET A 1 90 ? 0.370 -16.402 -3.002 1.00 77.69 90 MET A C 1
ATOM 752 O O . MET A 1 90 ? -0.077 -16.977 -3.980 1.00 77.69 90 MET A O 1
ATOM 756 N N . ILE A 1 91 ? 0.100 -15.123 -2.723 1.00 74.62 91 ILE A N 1
ATOM 757 C CA . ILE A 1 91 ? -0.643 -14.256 -3.644 1.00 74.62 91 ILE A CA 1
ATOM 758 C C . ILE A 1 91 ? 0.321 -13.798 -4.759 1.00 74.62 91 ILE A C 1
ATOM 760 O O . ILE A 1 91 ? 1.201 -12.961 -4.500 1.00 74.62 91 ILE A O 1
ATOM 764 N N . PRO A 1 92 ? 0.218 -14.350 -5.986 1.00 68.56 92 PRO A N 1
ATOM 765 C CA . PRO A 1 92 ? 1.175 -14.068 -7.048 1.00 68.56 92 PRO A CA 1
ATOM 766 C C . PRO A 1 92 ? 1.227 -12.591 -7.421 1.00 68.56 92 PRO A C 1
ATOM 768 O O . PRO A 1 92 ? 2.328 -12.078 -7.599 1.00 68.56 92 PRO A O 1
ATOM 771 N N . ILE A 1 93 ? 0.097 -11.878 -7.445 1.00 69.12 93 ILE A N 1
ATOM 772 C CA . ILE A 1 93 ? 0.058 -10.450 -7.796 1.00 69.12 93 ILE A CA 1
ATOM 773 C C . ILE A 1 93 ? 0.921 -9.618 -6.847 1.00 69.12 93 ILE A C 1
ATOM 775 O O . ILE A 1 93 ? 1.697 -8.760 -7.265 1.00 69.12 93 ILE A O 1
ATOM 779 N N . ILE A 1 94 ? 0.877 -9.977 -5.568 1.00 66.94 94 ILE A N 1
ATOM 780 C CA . ILE A 1 94 ? 1.623 -9.348 -4.490 1.00 66.94 94 ILE A CA 1
ATOM 781 C C . ILE A 1 94 ? 3.115 -9.657 -4.655 1.00 66.94 94 ILE A C 1
ATOM 783 O O . ILE A 1 94 ? 3.936 -8.743 -4.668 1.00 66.94 94 ILE A O 1
ATOM 787 N N . THR A 1 95 ? 3.495 -10.918 -4.860 1.00 71.62 95 THR A N 1
ATOM 788 C CA . THR A 1 95 ? 4.915 -11.290 -5.026 1.00 71.62 95 THR A CA 1
ATOM 789 C C . THR A 1 95 ? 5.532 -10.767 -6.322 1.00 71.62 95 THR A C 1
ATOM 791 O O . THR A 1 95 ? 6.590 -10.140 -6.281 1.00 71.62 95 THR A O 1
ATOM 794 N N . LEU A 1 96 ? 4.859 -10.949 -7.458 1.00 75.75 96 LEU A N 1
ATOM 795 C CA . LEU A 1 96 ? 5.364 -10.580 -8.773 1.00 75.75 96 LEU A CA 1
ATOM 796 C C . LEU A 1 96 ? 5.522 -9.071 -8.868 1.00 75.75 96 LEU A C 1
ATOM 798 O O . LEU A 1 96 ? 6.631 -8.591 -9.086 1.00 75.75 96 LEU A O 1
ATOM 802 N N . GLN A 1 97 ? 4.464 -8.304 -8.621 1.00 74.00 97 GLN A N 1
ATOM 803 C CA . GLN A 1 97 ? 4.532 -6.859 -8.820 1.00 74.00 97 GLN A CA 1
ATOM 804 C C . GLN A 1 97 ? 5.427 -6.158 -7.794 1.00 74.00 97 GLN A C 1
ATOM 806 O O . GLN A 1 97 ? 6.054 -5.154 -8.119 1.00 74.00 97 GLN A O 1
ATOM 811 N N . SER A 1 98 ? 5.534 -6.695 -6.576 1.00 69.94 98 SER A N 1
ATOM 812 C CA . SER A 1 98 ? 6.432 -6.136 -5.559 1.00 69.94 98 SER A CA 1
ATOM 813 C C . SER A 1 98 ? 7.906 -6.510 -5.782 1.00 69.94 98 SER A C 1
ATOM 815 O O . SER A 1 98 ? 8.792 -5.830 -5.264 1.00 69.94 98 SER A O 1
ATOM 817 N N . SER A 1 99 ? 8.178 -7.564 -6.560 1.00 64.12 99 SER A N 1
ATOM 818 C CA . SER A 1 99 ? 9.529 -7.939 -6.999 1.00 64.12 99 SER A CA 1
ATOM 819 C C . SER A 1 99 ? 10.007 -7.189 -8.249 1.00 64.12 99 SER A C 1
ATOM 821 O O . SER A 1 99 ? 11.212 -7.117 -8.494 1.00 64.12 99 SER A O 1
ATOM 823 N N . PHE A 1 100 ? 9.088 -6.604 -9.026 1.00 74.75 100 PHE A N 1
ATOM 824 C CA . PHE A 1 100 ? 9.434 -5.775 -10.179 1.00 74.75 100 PHE A CA 1
ATOM 825 C C . PHE A 1 100 ? 9.987 -4.409 -9.750 1.00 74.75 100 PHE A C 1
ATOM 827 O O . PHE A 1 100 ? 9.642 -3.869 -8.699 1.00 74.75 100 PHE A O 1
ATOM 834 N N . PHE A 1 101 ? 10.858 -3.834 -10.587 1.00 67.25 101 PHE A N 1
ATOM 835 C CA . PHE A 1 101 ? 11.416 -2.502 -10.360 1.00 67.25 101 PHE A CA 1
ATOM 836 C C . PHE A 1 101 ? 10.309 -1.480 -10.202 1.00 67.25 101 PHE A C 1
ATOM 838 O O . PHE A 1 101 ? 9.549 -1.218 -11.136 1.00 67.25 101 PHE A O 1
ATOM 845 N N . GLY A 1 102 ? 10.248 -0.851 -9.039 1.00 78.69 102 GLY A N 1
ATOM 846 C CA . GLY A 1 102 ? 9.262 0.186 -8.887 1.00 78.69 102 GLY A CA 1
ATOM 847 C C . GLY A 1 102 ? 9.214 0.807 -7.521 1.00 78.69 102 GLY A C 1
ATOM 848 O O . GLY A 1 102 ? 9.520 0.207 -6.490 1.00 78.69 102 GLY A O 1
ATOM 849 N N . LYS A 1 103 ? 8.674 2.020 -7.535 1.00 87.06 103 LYS A N 1
ATOM 850 C CA . LYS A 1 103 ? 8.204 2.728 -6.349 1.00 87.06 103 LYS A CA 1
ATOM 851 C C . LYS A 1 103 ? 7.317 1.884 -5.431 1.00 87.06 103 LYS A C 1
ATOM 853 O O . LYS A 1 103 ? 7.242 2.168 -4.242 1.00 87.06 103 LYS A O 1
ATOM 858 N N . ASP A 1 104 ? 6.682 0.845 -5.964 1.00 88.38 104 ASP A N 1
ATOM 859 C CA . ASP A 1 104 ? 5.753 -0.033 -5.258 1.00 88.38 104 ASP A CA 1
ATOM 860 C C . ASP A 1 104 ? 6.390 -0.756 -4.065 1.00 88.38 104 ASP A C 1
ATOM 862 O O . ASP A 1 104 ? 5.780 -0.786 -2.997 1.00 88.38 104 ASP A O 1
ATOM 866 N N . ALA A 1 105 ? 7.632 -1.240 -4.189 1.00 90.06 105 ALA A N 1
ATOM 867 C CA . ALA A 1 105 ? 8.322 -1.918 -3.086 1.00 90.06 105 ALA A CA 1
ATOM 868 C C . ALA A 1 105 ? 8.593 -0.966 -1.909 1.00 90.06 105 ALA A C 1
ATOM 870 O O . ALA A 1 105 ? 8.314 -1.291 -0.753 1.00 90.06 105 ALA A O 1
ATOM 871 N N . TYR A 1 106 ? 9.078 0.249 -2.200 1.00 92.19 106 TYR A N 1
ATOM 872 C CA . TYR A 1 106 ? 9.270 1.285 -1.181 1.00 92.19 106 TYR A CA 1
ATOM 873 C C . TYR A 1 106 ? 7.948 1.667 -0.526 1.00 92.19 106 TYR A C 1
ATOM 875 O O . TYR A 1 106 ? 7.870 1.778 0.695 1.00 92.19 106 TYR A O 1
ATOM 883 N N . MET A 1 107 ? 6.899 1.841 -1.325 1.00 92.44 107 MET A N 1
ATOM 884 C CA . MET A 1 107 ? 5.574 2.201 -0.831 1.00 92.44 107 MET A CA 1
ATOM 885 C C . MET A 1 107 ? 4.994 1.119 0.077 1.00 92.44 107 MET A C 1
ATOM 887 O O . MET A 1 107 ? 4.488 1.433 1.155 1.00 92.44 107 MET A O 1
ATOM 891 N N . LEU A 1 108 ? 5.112 -0.152 -0.301 1.00 92.75 108 LEU A N 1
ATOM 892 C CA . LEU A 1 108 ? 4.680 -1.271 0.528 1.00 92.75 108 LEU A CA 1
ATOM 893 C C . LEU A 1 108 ? 5.470 -1.333 1.846 1.00 92.75 108 LEU A C 1
ATOM 895 O O . LEU A 1 108 ? 4.889 -1.508 2.919 1.00 92.75 108 LEU A O 1
ATOM 899 N N . LEU A 1 109 ? 6.786 -1.132 1.796 1.00 94.44 109 LEU A N 1
ATOM 900 C CA . LEU A 1 109 ? 7.618 -1.106 2.995 1.00 94.44 109 LEU A CA 1
ATOM 901 C C . LEU A 1 109 ? 7.244 0.053 3.927 1.00 94.44 109 LEU A C 1
ATOM 903 O O . LEU A 1 109 ? 7.004 -0.154 5.119 1.00 94.44 109 LEU A O 1
ATOM 907 N N . LEU A 1 110 ? 7.148 1.269 3.390 1.00 95.69 110 LEU A N 1
ATOM 908 C CA . LEU A 1 110 ? 6.817 2.469 4.157 1.00 95.69 110 LEU A CA 1
ATOM 909 C C . LEU A 1 110 ? 5.410 2.387 4.757 1.00 95.69 110 LEU A C 1
ATOM 911 O O . LEU A 1 110 ? 5.230 2.703 5.932 1.00 95.69 110 LEU A O 1
ATOM 915 N N . THR A 1 111 ? 4.419 1.913 3.997 1.00 95.06 111 THR A N 1
ATOM 916 C CA . THR A 1 111 ? 3.057 1.686 4.515 1.00 95.06 111 THR A CA 1
ATOM 917 C C . THR A 1 111 ? 3.062 0.663 5.651 1.00 95.06 111 THR A C 1
ATOM 919 O O . THR A 1 111 ? 2.470 0.909 6.703 1.00 95.06 111 THR A O 1
ATOM 922 N N . SER A 1 112 ? 3.815 -0.430 5.514 1.00 94.75 112 SER A N 1
ATOM 923 C CA . SER A 1 112 ? 3.988 -1.430 6.578 1.00 94.75 112 SER A CA 1
ATOM 924 C C . SER A 1 112 ? 4.609 -0.830 7.845 1.00 94.75 112 SER A C 1
ATOM 926 O O . SER A 1 112 ? 4.139 -1.090 8.959 1.00 94.75 112 SER A O 1
ATOM 928 N N . PHE A 1 113 ? 5.623 0.032 7.700 1.00 96.50 113 PHE A N 1
ATOM 929 C CA . PHE A 1 113 ? 6.209 0.773 8.820 1.00 96.50 113 PHE A CA 1
ATOM 930 C C . PHE A 1 113 ? 5.211 1.723 9.483 1.00 96.50 113 PHE A C 1
ATOM 932 O O . PHE A 1 113 ? 5.166 1.769 10.714 1.00 96.50 113 PHE A O 1
ATOM 939 N N . VAL A 1 114 ? 4.385 2.433 8.709 1.00 95.75 114 VAL A N 1
ATOM 940 C CA . VAL A 1 114 ? 3.328 3.309 9.240 1.00 95.75 114 VAL A CA 1
ATOM 941 C C . VAL A 1 114 ? 2.370 2.518 10.134 1.00 95.75 114 VAL A C 1
ATOM 943 O O . VAL A 1 114 ? 2.134 2.926 11.273 1.00 95.75 114 VAL A O 1
ATOM 946 N N . PHE A 1 115 ? 1.882 1.358 9.682 1.00 94.62 115 PHE A N 1
ATOM 947 C CA . PHE A 1 115 ? 1.012 0.501 10.499 1.00 94.62 115 PHE A CA 1
ATOM 948 C C . PHE A 1 115 ? 1.726 -0.040 11.748 1.00 94.62 115 PHE A C 1
ATOM 950 O O . PHE A 1 115 ? 1.156 -0.015 12.844 1.00 94.62 115 PHE A O 1
ATOM 957 N N . MET A 1 116 ? 2.988 -0.469 11.627 1.00 95.00 116 MET A N 1
ATOM 958 C CA . MET A 1 116 ? 3.771 -0.936 12.779 1.00 95.00 116 MET A CA 1
ATOM 959 C C . MET A 1 116 ? 3.971 0.170 13.824 1.00 95.00 116 MET A C 1
ATOM 961 O O . MET A 1 116 ? 3.847 -0.068 15.029 1.00 95.00 116 MET A O 1
ATOM 965 N N . LEU A 1 117 ? 4.332 1.374 13.378 1.00 94.56 117 LEU A N 1
ATOM 966 C CA . LEU A 1 117 ? 4.590 2.514 14.251 1.00 94.56 117 LEU A CA 1
ATOM 967 C C . LEU A 1 117 ? 3.297 2.991 14.911 1.00 94.56 117 LEU A C 1
ATOM 969 O O . LEU A 1 117 ? 3.304 3.213 16.121 1.00 94.56 117 LEU A O 1
ATOM 973 N N . PHE A 1 118 ? 2.187 3.039 14.169 1.00 92.56 118 PHE A N 1
ATOM 974 C CA . PHE A 1 118 ? 0.864 3.356 14.709 1.00 92.56 118 PHE A CA 1
ATOM 975 C C . PHE A 1 118 ? 0.495 2.462 15.904 1.00 92.56 118 PHE A C 1
ATOM 977 O O . PHE A 1 118 ? 0.042 2.961 16.933 1.00 92.56 118 PHE A O 1
ATOM 984 N N . LEU A 1 119 ? 0.767 1.154 15.819 1.00 91.75 119 LEU A N 1
ATOM 985 C CA . LEU A 1 119 ? 0.553 0.226 16.936 1.00 91.75 119 LEU A CA 1
ATOM 986 C C . LEU A 1 119 ? 1.483 0.463 18.124 1.00 91.75 119 LEU A C 1
ATOM 988 O O . LEU A 1 119 ? 1.067 0.371 19.278 1.00 91.75 119 LEU A O 1
ATOM 992 N N . LYS A 1 120 ? 2.764 0.719 17.851 1.00 91.44 120 LYS A N 1
ATOM 993 C CA . LYS A 1 120 ? 3.802 0.819 18.887 1.00 91.44 120 LYS A CA 1
ATOM 994 C C . LYS A 1 120 ? 3.815 2.162 19.614 1.00 91.44 120 LYS A C 1
ATOM 996 O O . LYS A 1 120 ? 4.527 2.279 20.622 1.00 91.44 120 LYS A O 1
ATOM 1001 N N . ILE A 1 121 ? 3.110 3.175 19.112 1.00 87.69 121 ILE A N 1
ATOM 1002 C CA . ILE A 1 121 ? 2.990 4.482 19.762 1.00 87.69 121 ILE A CA 1
ATOM 1003 C C . ILE A 1 121 ? 2.072 4.348 20.979 1.00 87.69 121 ILE A C 1
ATOM 1005 O O . ILE A 1 121 ? 0.869 4.109 20.880 1.00 87.69 121 ILE A O 1
ATOM 1009 N N . ASN A 1 122 ? 2.646 4.533 22.170 1.00 83.31 122 ASN A N 1
ATOM 1010 C CA . ASN A 1 122 ? 1.861 4.555 23.396 1.00 83.31 122 ASN A CA 1
ATOM 1011 C C . ASN A 1 122 ? 1.300 5.964 23.636 1.00 83.31 122 ASN A C 1
ATOM 1013 O O . ASN A 1 122 ? 1.969 6.825 24.211 1.00 83.31 122 ASN A O 1
ATOM 1017 N N . TYR A 1 123 ? 0.041 6.163 23.246 1.00 78.38 123 TYR A N 1
ATOM 1018 C CA . TYR A 1 123 ? -0.680 7.436 23.357 1.00 78.38 123 TYR A CA 1
ATOM 1019 C C . TYR A 1 123 ? -0.795 8.000 24.784 1.00 78.38 123 TYR A C 1
ATOM 1021 O O . TYR A 1 123 ? -1.085 9.180 24.936 1.00 78.38 123 TYR A O 1
ATOM 1029 N N . ARG A 1 124 ? -0.569 7.203 25.840 1.00 80.38 124 ARG A N 1
ATOM 1030 C CA . ARG A 1 124 ? -0.592 7.704 27.230 1.00 80.38 124 ARG A CA 1
ATOM 1031 C C . ARG A 1 124 ? 0.716 8.371 27.657 1.00 80.38 124 ARG A C 1
ATOM 1033 O O . ARG A 1 124 ? 0.720 9.130 28.614 1.00 80.38 124 ARG A O 1
ATOM 1040 N N . LYS A 1 125 ? 1.829 8.076 26.978 1.00 83.19 125 LYS A N 1
ATOM 1041 C CA . LYS A 1 125 ? 3.170 8.579 27.322 1.00 83.19 125 LYS A CA 1
ATOM 1042 C C . LYS A 1 125 ? 3.809 9.299 26.134 1.00 83.19 125 LYS A C 1
ATOM 1044 O O . LYS A 1 125 ? 4.967 9.036 25.817 1.00 83.19 125 LYS A O 1
ATOM 1049 N N . LEU A 1 126 ? 3.054 10.157 25.446 1.00 76.44 126 LEU A N 1
ATOM 1050 C CA . LEU A 1 126 ? 3.488 10.801 24.195 1.00 76.44 126 LEU A CA 1
ATOM 1051 C C . LEU A 1 126 ? 4.856 11.493 24.318 1.00 76.44 126 LEU A C 1
ATOM 1053 O O . LEU A 1 126 ? 5.695 11.321 23.443 1.00 76.44 126 LEU A O 1
ATOM 1057 N N . PHE A 1 127 ? 5.118 12.165 25.443 1.00 82.25 127 PHE A N 1
ATOM 1058 C CA . PHE A 1 127 ? 6.350 12.930 25.681 1.00 82.25 127 PHE A CA 1
ATOM 1059 C C . PHE A 1 127 ? 7.551 12.109 26.182 1.00 82.25 127 PHE A C 1
ATOM 1061 O O . PHE A 1 127 ? 8.585 12.668 26.533 1.00 82.25 127 PHE A O 1
ATOM 1068 N N . SER A 1 128 ? 7.465 10.777 26.223 1.00 88.94 128 SER A N 1
ATOM 1069 C CA . SER A 1 128 ? 8.653 9.958 26.494 1.00 88.94 128 SER A CA 1
ATOM 1070 C C . SER A 1 128 ? 9.626 10.024 25.311 1.00 88.94 128 SER A C 1
ATOM 1072 O O . SER A 1 128 ? 9.195 9.883 24.166 1.00 88.94 128 SER A O 1
ATOM 1074 N N . LYS A 1 129 ? 10.940 10.133 25.575 1.00 88.56 129 LYS A N 1
ATOM 1075 C CA . LYS A 1 129 ? 12.009 10.134 24.551 1.00 88.56 129 LYS A CA 1
ATOM 1076 C C . LYS A 1 129 ? 11.829 9.024 23.502 1.00 88.56 129 LYS A C 1
ATOM 1078 O O . LYS A 1 129 ? 11.974 9.266 22.309 1.00 88.56 129 LYS A O 1
ATOM 1083 N N . TYR A 1 130 ? 11.432 7.823 23.929 1.00 90.00 130 TYR A N 1
ATOM 1084 C CA . TYR A 1 130 ? 11.191 6.690 23.028 1.00 90.00 130 TYR A CA 1
ATOM 1085 C C . TYR A 1 130 ? 9.967 6.868 22.121 1.00 90.00 130 TYR A C 1
ATOM 1087 O O . TYR A 1 130 ? 9.980 6.422 20.975 1.00 90.00 130 TYR A O 1
ATOM 1095 N N . ASN A 1 131 ? 8.896 7.494 22.614 1.00 85.38 131 ASN A N 1
ATOM 1096 C CA . ASN A 1 131 ? 7.709 7.758 21.801 1.00 85.38 131 ASN A CA 1
ATOM 1097 C C . ASN A 1 131 ? 7.930 8.934 20.850 1.00 85.38 131 ASN A C 1
ATOM 1099 O O . ASN A 1 131 ? 7.438 8.872 19.728 1.00 85.38 131 ASN A O 1
ATOM 1103 N N . PHE A 1 132 ? 8.730 9.930 21.241 1.00 85.94 132 PHE A N 1
ATOM 1104 C CA . PHE A 1 132 ? 9.129 11.016 20.346 1.00 85.94 132 PHE A CA 1
ATOM 1105 C C . PHE A 1 132 ? 9.839 10.482 19.094 1.00 85.94 132 PHE A C 1
ATOM 1107 O O . PHE A 1 132 ? 9.441 10.813 17.982 1.00 85.94 132 PHE A O 1
ATOM 1114 N N . ILE A 1 133 ? 10.803 9.564 19.257 1.00 92.62 133 ILE A N 1
ATOM 1115 C CA . ILE A 1 133 ? 11.495 8.919 18.125 1.00 92.62 133 ILE A CA 1
ATOM 1116 C C . ILE A 1 133 ? 10.505 8.164 17.226 1.00 92.62 133 ILE A C 1
ATOM 1118 O O . ILE A 1 133 ? 10.572 8.277 16.006 1.00 92.62 133 ILE A O 1
ATOM 1122 N N . LYS A 1 134 ? 9.551 7.419 17.803 1.00 91.00 134 LYS A N 1
ATOM 1123 C CA . LYS A 1 134 ? 8.534 6.694 17.017 1.00 91.00 134 LYS A CA 1
ATOM 1124 C C . LYS A 1 134 ? 7.618 7.633 16.233 1.00 91.00 134 LYS A C 1
ATOM 1126 O O . LYS A 1 134 ? 7.300 7.328 15.090 1.00 91.00 134 LYS A O 1
ATOM 1131 N N . ILE A 1 135 ? 7.192 8.744 16.836 1.00 87.06 135 ILE A N 1
ATOM 1132 C CA . ILE A 1 135 ? 6.352 9.756 16.178 1.00 87.06 135 ILE A CA 1
ATOM 1133 C C . ILE A 1 135 ? 7.137 10.436 15.056 1.00 87.06 135 ILE A C 1
ATOM 1135 O O . ILE A 1 135 ? 6.613 10.585 13.957 1.00 87.06 135 ILE A O 1
ATOM 1139 N N . PHE A 1 136 ? 8.401 10.784 15.302 1.00 90.06 136 PHE A N 1
ATOM 1140 C CA . PHE A 1 136 ? 9.276 11.343 14.278 1.00 90.06 136 PHE A CA 1
ATOM 1141 C C . PHE A 1 136 ? 9.442 10.379 13.097 1.00 90.06 136 PHE A C 1
ATOM 1143 O O . PHE A 1 136 ? 9.194 10.764 11.959 1.00 90.06 136 PHE A O 1
ATOM 1150 N N . LEU A 1 137 ? 9.761 9.106 13.359 1.00 94.69 137 LEU A N 1
ATOM 1151 C CA . LEU A 1 137 ? 9.852 8.074 12.319 1.00 94.69 137 LEU A CA 1
ATOM 1152 C C . LEU A 1 137 ? 8.530 7.891 11.566 1.00 94.69 137 LEU A C 1
ATOM 1154 O O . LEU A 1 137 ? 8.539 7.688 10.356 1.00 94.69 137 LEU A O 1
ATOM 1158 N N . PHE A 1 138 ? 7.396 7.980 12.261 1.00 92.56 138 PHE A N 1
ATOM 1159 C CA . PHE A 1 138 ? 6.073 7.870 11.654 1.00 92.56 138 PHE A CA 1
ATOM 1160 C C . PHE A 1 138 ? 5.800 9.024 10.682 1.00 92.56 138 PHE A C 1
ATOM 1162 O O . PHE A 1 138 ? 5.408 8.783 9.541 1.00 92.56 138 PHE A O 1
ATOM 1169 N N . LEU A 1 139 ? 6.063 10.265 11.103 1.00 87.44 139 LEU A N 1
ATOM 1170 C CA . LEU A 1 139 ? 5.930 11.451 10.253 1.00 87.44 139 LEU A CA 1
ATOM 1171 C C . LEU A 1 139 ? 6.918 11.421 9.083 1.00 87.44 139 LEU A C 1
ATOM 1173 O O . LEU A 1 139 ? 6.546 11.754 7.962 1.00 87.44 139 LEU A O 1
ATOM 1177 N N . PHE A 1 140 ? 8.144 10.957 9.321 1.00 92.44 140 PHE A N 1
ATOM 1178 C CA . PHE A 1 140 ? 9.148 10.784 8.277 1.00 92.44 140 PHE A CA 1
ATOM 1179 C C . PHE A 1 140 ? 8.709 9.754 7.227 1.00 92.44 140 PHE A C 1
ATOM 1181 O O . PHE A 1 140 ? 8.823 10.011 6.031 1.00 92.44 140 PHE A O 1
ATOM 1188 N N . CYS A 1 141 ? 8.120 8.626 7.646 1.00 94.88 141 CYS A N 1
ATOM 1189 C CA . CYS A 1 141 ? 7.545 7.656 6.712 1.00 94.88 141 CYS A CA 1
ATOM 1190 C C . CYS A 1 141 ? 6.411 8.278 5.886 1.00 94.88 141 CYS A C 1
ATOM 1192 O O . CYS A 1 141 ? 6.382 8.094 4.674 1.00 94.88 141 CYS A O 1
ATOM 1194 N N . LEU A 1 142 ? 5.504 9.041 6.508 1.00 88.94 142 LEU A N 1
ATOM 1195 C CA . LEU A 1 142 ? 4.430 9.737 5.787 1.00 88.94 142 LEU A CA 1
ATOM 1196 C C . LEU A 1 142 ? 4.968 10.757 4.779 1.00 88.94 142 LEU A C 1
ATOM 1198 O O . LEU A 1 142 ? 4.440 10.846 3.674 1.00 88.94 142 LEU A O 1
ATOM 1202 N N . PHE A 1 143 ? 6.025 11.486 5.135 1.00 88.31 143 PHE A N 1
ATOM 1203 C CA . PHE A 1 143 ? 6.696 12.411 4.228 1.00 88.31 143 PHE A CA 1
ATOM 1204 C C . PHE A 1 143 ? 7.301 11.682 3.023 1.00 88.31 143 PHE A C 1
ATOM 1206 O O . PHE A 1 143 ? 7.073 12.089 1.889 1.00 88.31 143 PHE A O 1
ATOM 1213 N N . LEU A 1 144 ? 8.001 10.563 3.236 1.00 90.88 144 LEU A N 1
ATOM 1214 C CA . LEU A 1 144 ? 8.536 9.759 2.133 1.00 90.88 144 LEU A CA 1
ATOM 1215 C C . LEU A 1 144 ? 7.426 9.192 1.238 1.00 90.88 144 LEU A C 1
ATOM 1217 O O . LEU A 1 144 ? 7.541 9.250 0.016 1.00 90.88 144 LEU A O 1
ATOM 1221 N N . ILE A 1 145 ? 6.334 8.697 1.831 1.00 91.19 145 ILE A N 1
ATOM 1222 C CA . ILE A 1 145 ? 5.150 8.245 1.084 1.00 91.19 145 ILE A CA 1
ATOM 1223 C C . ILE A 1 145 ? 4.583 9.400 0.259 1.00 91.19 145 ILE A C 1
ATOM 1225 O O . ILE A 1 145 ? 4.286 9.196 -0.912 1.00 91.19 145 ILE A O 1
ATOM 1229 N N . TYR A 1 146 ? 4.465 10.603 0.825 1.00 86.25 146 TYR A N 1
ATOM 1230 C CA . TYR A 1 146 ? 3.970 11.780 0.108 1.00 86.25 146 TYR A CA 1
ATOM 1231 C C . TYR A 1 146 ? 4.862 12.134 -1.086 1.00 86.25 146 TYR A C 1
ATOM 1233 O O . TYR A 1 146 ? 4.354 12.354 -2.185 1.00 86.25 146 TYR A O 1
ATOM 1241 N N . SER A 1 147 ? 6.179 12.114 -0.888 1.00 83.31 147 SER A N 1
ATOM 1242 C CA . SER A 1 147 ? 7.156 12.423 -1.931 1.00 83.31 147 SER A CA 1
ATOM 1243 C C . SER A 1 147 ? 7.210 11.375 -3.047 1.00 83.31 147 SER A C 1
ATOM 1245 O O . SER A 1 147 ? 7.562 11.704 -4.175 1.00 83.31 147 SER A O 1
ATOM 1247 N N . ILE A 1 148 ? 6.863 10.115 -2.756 1.00 87.62 148 ILE A N 1
ATOM 1248 C CA . ILE A 1 148 ? 6.797 9.043 -3.760 1.00 87.62 148 ILE A CA 1
ATOM 1249 C C . ILE A 1 148 ? 5.421 9.006 -4.451 1.00 87.62 148 ILE A C 1
ATOM 1251 O O . ILE A 1 148 ? 5.337 8.894 -5.675 1.00 87.62 148 ILE A O 1
ATOM 1255 N N . ARG A 1 149 ? 4.332 9.057 -3.671 1.00 83.94 149 ARG A N 1
ATOM 1256 C CA . ARG A 1 149 ? 2.926 9.038 -4.113 1.00 83.94 149 ARG A CA 1
ATOM 1257 C C . ARG A 1 149 ? 2.057 9.860 -3.150 1.00 83.94 149 ARG A C 1
ATOM 1259 O O . ARG A 1 149 ? 1.510 9.338 -2.176 1.00 83.94 149 ARG A O 1
ATOM 1266 N N . SER A 1 150 ? 1.855 11.133 -3.481 1.00 83.62 150 SER A N 1
ATOM 1267 C CA . SER A 1 150 ? 1.083 12.098 -2.681 1.00 83.62 150 SER A CA 1
ATOM 1268 C C . SER A 1 150 ? -0.334 11.623 -2.332 1.00 83.62 150 SER A C 1
ATOM 1270 O O . SER A 1 150 ? -0.756 11.732 -1.179 1.00 83.62 150 SER A O 1
ATOM 1272 N N . TYR A 1 151 ? -1.049 11.015 -3.284 1.00 83.00 151 TYR A N 1
ATOM 1273 C CA . TYR A 1 151 ? -2.397 10.486 -3.048 1.00 83.00 151 TYR A CA 1
ATOM 1274 C C . TYR A 1 151 ? -2.417 9.362 -2.003 1.00 83.00 151 TYR A C 1
ATOM 1276 O O . TYR A 1 151 ? -3.361 9.266 -1.224 1.00 83.00 151 TYR A O 1
ATOM 1284 N N . GLN A 1 152 ? -1.375 8.528 -1.938 1.00 89.62 152 GLN A N 1
ATOM 1285 C CA . GLN A 1 152 ? -1.328 7.426 -0.980 1.00 89.62 152 GLN A CA 1
ATOM 1286 C C . GLN A 1 152 ? -1.095 7.937 0.440 1.00 89.62 152 GLN A C 1
ATOM 1288 O O . GLN A 1 152 ? -1.699 7.434 1.388 1.00 89.62 152 GLN A O 1
ATOM 1293 N N . ALA A 1 153 ? -0.277 8.982 0.591 1.00 88.44 153 ALA A N 1
ATOM 1294 C CA . ALA A 1 153 ? -0.153 9.680 1.865 1.00 88.44 153 ALA A CA 1
ATOM 1295 C C . ALA A 1 153 ? -1.494 10.289 2.295 1.00 88.44 153 ALA A C 1
ATOM 1297 O O . ALA A 1 153 ? -1.881 10.133 3.453 1.00 88.44 153 ALA A O 1
ATOM 1298 N N . ALA A 1 154 ? -2.238 10.905 1.367 1.00 85.12 154 ALA A N 1
ATOM 1299 C CA . ALA A 1 154 ? -3.564 11.449 1.654 1.00 85.12 154 ALA A CA 1
ATOM 1300 C C . ALA A 1 154 ? -4.534 10.363 2.152 1.00 85.12 154 ALA A C 1
ATOM 1302 O O . ALA A 1 154 ? -5.183 10.565 3.175 1.00 85.12 154 ALA A O 1
ATOM 1303 N N . ILE A 1 155 ? -4.568 9.189 1.507 1.00 90.38 155 ILE A N 1
ATOM 1304 C CA . ILE A 1 155 ? -5.390 8.041 1.937 1.00 90.38 155 ILE A CA 1
ATOM 1305 C C . ILE A 1 155 ? -5.072 7.637 3.378 1.00 90.38 155 ILE A C 1
ATOM 1307 O O . ILE A 1 155 ? -5.975 7.474 4.199 1.00 90.38 155 ILE A O 1
ATOM 1311 N N . ILE A 1 156 ? -3.786 7.499 3.703 1.00 92.62 156 ILE A N 1
ATOM 1312 C CA . ILE A 1 156 ? -3.335 7.094 5.037 1.00 92.62 156 ILE A CA 1
ATOM 1313 C C . ILE A 1 156 ? -3.706 8.148 6.084 1.00 92.62 156 ILE A C 1
ATOM 1315 O O . ILE A 1 156 ? -4.252 7.802 7.132 1.00 92.62 156 ILE A O 1
ATOM 1319 N N . ILE A 1 157 ? -3.438 9.427 5.807 1.00 88.50 157 ILE A N 1
ATOM 1320 C CA . ILE A 1 157 ? -3.764 10.542 6.709 1.00 88.50 157 ILE A CA 1
ATOM 1321 C C . ILE A 1 157 ? -5.272 10.601 6.956 1.00 88.50 157 ILE A C 1
ATOM 1323 O O . ILE A 1 157 ? -5.709 10.742 8.099 1.00 88.50 157 ILE A O 1
ATOM 1327 N N . LEU A 1 158 ? -6.069 10.428 5.904 1.00 86.38 158 LEU A N 1
ATOM 1328 C CA . LEU A 1 158 ? -7.521 10.427 5.985 1.00 86.38 158 LEU A CA 1
ATOM 1329 C C . LEU A 1 158 ? -8.046 9.252 6.811 1.00 86.38 158 LEU A C 1
ATOM 1331 O O . LEU A 1 158 ? -8.874 9.434 7.704 1.00 86.38 158 LEU A O 1
ATOM 1335 N N . ALA A 1 159 ? -7.511 8.055 6.584 1.00 92.12 159 ALA A N 1
ATOM 1336 C CA . ALA A 1 159 ? -7.855 6.874 7.362 1.00 92.12 159 ALA A CA 1
ATOM 1337 C C . ALA A 1 159 ? -7.475 7.021 8.848 1.00 92.12 159 ALA A C 1
ATOM 1339 O O . ALA A 1 159 ? -8.252 6.635 9.728 1.00 92.12 159 ALA A O 1
ATOM 1340 N N . LEU A 1 160 ? -6.323 7.627 9.154 1.00 90.31 160 LEU A N 1
ATOM 1341 C CA . LEU A 1 160 ? -5.916 7.953 10.527 1.00 90.31 160 LEU A CA 1
ATOM 1342 C C . LEU A 1 160 ? -6.874 8.953 11.175 1.00 90.31 160 LEU A C 1
ATOM 1344 O O . LEU A 1 160 ? -7.306 8.744 12.310 1.00 90.31 160 LEU A O 1
ATOM 1348 N N . TYR A 1 161 ? -7.226 10.014 10.450 1.00 86.56 161 TYR A N 1
ATOM 1349 C CA . TYR A 1 161 ? -8.163 11.032 10.908 1.00 86.56 161 TYR A CA 1
ATOM 1350 C C . TYR A 1 161 ? -9.518 10.410 11.262 1.00 86.56 161 TYR A C 1
ATOM 1352 O O . TYR A 1 161 ? -9.970 10.544 12.403 1.00 86.56 161 TYR A O 1
ATOM 1360 N N . LEU A 1 162 ? -10.102 9.623 10.350 1.00 87.12 162 LEU A N 1
ATOM 1361 C CA . LEU A 1 162 ? -11.354 8.895 10.589 1.00 87.12 162 LEU A CA 1
ATOM 1362 C C . LEU A 1 162 ? -11.251 7.921 11.765 1.00 87.12 162 LEU A C 1
ATOM 1364 O O . LEU A 1 162 ? -12.190 7.796 12.551 1.00 87.12 162 LEU A O 1
ATOM 1368 N N . THR A 1 163 ? -10.100 7.275 11.949 1.00 89.69 163 THR A N 1
ATOM 1369 C CA . THR A 1 163 ? -9.869 6.373 13.085 1.00 89.69 163 THR A CA 1
ATOM 1370 C C . THR A 1 163 ? -9.924 7.099 14.418 1.00 89.69 163 THR A C 1
ATOM 1372 O O . THR A 1 163 ? -10.597 6.637 15.342 1.00 89.69 163 THR A O 1
ATOM 1375 N N . ILE A 1 164 ? -9.228 8.231 14.534 1.00 85.62 164 ILE A N 1
ATOM 1376 C CA . ILE A 1 164 ? -9.203 9.041 15.760 1.00 85.62 164 ILE A CA 1
ATOM 1377 C C . ILE A 1 164 ? -10.619 9.505 16.099 1.00 85.62 164 ILE A C 1
ATOM 1379 O O . ILE A 1 164 ? -11.065 9.417 17.245 1.00 85.62 164 ILE A O 1
ATOM 1383 N N . ILE A 1 165 ? -11.329 9.939 15.069 1.00 85.06 165 ILE A N 1
ATOM 1384 C CA . ILE A 1 165 ? -12.651 10.521 15.162 1.00 85.06 165 ILE A CA 1
ATOM 1385 C C . ILE A 1 165 ? -13.754 9.489 15.438 1.00 85.06 165 ILE A C 1
ATOM 1387 O O . ILE A 1 165 ? -14.699 9.802 16.157 1.00 85.06 165 ILE A O 1
ATOM 1391 N N . SER A 1 166 ? -13.638 8.261 14.924 1.00 82.94 166 SER A N 1
ATOM 1392 C CA . SER A 1 166 ? -14.663 7.202 15.022 1.00 82.94 166 SER A CA 1
ATOM 1393 C C . SER A 1 166 ? -15.135 6.886 16.446 1.00 82.94 166 SER A C 1
ATOM 1395 O O . SER A 1 166 ? -16.214 6.327 16.644 1.00 82.94 166 SER A O 1
ATOM 1397 N N . LYS A 1 167 ? -14.354 7.271 17.459 1.00 77.19 167 LYS A N 1
ATOM 1398 C CA . LYS A 1 167 ? -14.719 7.137 18.873 1.00 77.19 167 LYS A CA 1
ATOM 1399 C C . LYS A 1 167 ? -15.798 8.118 19.326 1.00 77.19 167 LYS A C 1
ATOM 1401 O O . LYS A 1 167 ? -16.464 7.855 20.323 1.00 77.19 167 LYS A O 1
ATOM 1406 N N . ASN A 1 168 ? -15.981 9.222 18.612 1.00 74.62 168 ASN A N 1
ATOM 1407 C CA . ASN A 1 168 ? -17.008 10.215 18.877 1.00 74.62 168 ASN A CA 1
ATOM 1408 C C . ASN A 1 168 ? -17.971 10.270 17.682 1.00 74.62 168 ASN A C 1
ATOM 1410 O O . ASN A 1 168 ? -17.601 10.706 16.596 1.00 74.62 168 ASN A O 1
ATOM 1414 N N . LYS A 1 169 ? -19.218 9.823 17.887 1.00 68.19 169 LYS A N 1
ATOM 1415 C CA . LYS A 1 169 ? -20.220 9.648 16.818 1.00 68.19 169 LYS A CA 1
ATOM 1416 C C . LYS A 1 169 ? -20.466 10.925 16.006 1.00 68.19 169 LYS A C 1
ATOM 1418 O O . LYS A 1 169 ? -20.641 10.831 14.799 1.00 68.19 169 LYS A O 1
ATOM 1423 N N . LEU A 1 170 ? -20.454 12.099 16.643 1.00 65.56 170 LEU A N 1
ATOM 1424 C CA . LEU A 1 170 ? -20.677 13.379 15.962 1.00 65.56 170 LEU A CA 1
ATOM 1425 C C . LEU A 1 170 ? -19.480 13.753 15.081 1.00 65.56 170 LEU A C 1
ATOM 1427 O O . LEU A 1 170 ? -19.637 14.028 13.893 1.00 65.56 170 LEU A O 1
ATOM 1431 N N . LEU A 1 171 ? -18.275 13.692 15.657 1.00 59.66 171 LEU A N 1
ATOM 1432 C CA . LEU A 1 171 ? -17.048 13.924 14.903 1.00 59.66 171 LEU A CA 1
ATOM 1433 C C . LEU A 1 171 ? -16.930 12.914 13.763 1.00 59.66 171 LEU A C 1
ATOM 1435 O O . LEU A 1 171 ? -16.400 13.276 12.727 1.00 59.66 171 LEU A O 1
ATOM 1439 N N . PHE A 1 172 ? -17.427 11.682 13.923 1.00 59.88 172 PHE A N 1
ATOM 1440 C CA . PHE A 1 172 ? -17.384 10.642 12.894 1.00 59.88 172 PHE A CA 1
ATOM 1441 C C . PHE A 1 172 ? -18.141 11.015 11.630 1.00 59.88 172 PHE A C 1
ATOM 1443 O O . PHE A 1 172 ? -17.572 10.933 10.543 1.00 59.88 172 PHE A O 1
ATOM 1450 N N . PHE A 1 173 ? -19.377 11.489 11.763 1.00 64.06 173 PHE A N 1
ATOM 1451 C CA . PHE A 1 173 ? -20.140 11.954 10.606 1.00 64.06 173 PHE A CA 1
ATOM 1452 C C . PHE A 1 173 ? -19.492 13.175 9.947 1.00 64.06 173 PHE A C 1
ATOM 1454 O O . PHE A 1 173 ? -19.349 13.201 8.726 1.00 64.06 173 PHE A O 1
ATOM 1461 N N . ILE A 1 174 ? -19.018 14.135 10.747 1.00 66.62 174 ILE A N 1
ATOM 1462 C CA . ILE A 1 174 ? -18.312 15.325 10.247 1.00 66.62 174 ILE A CA 1
ATOM 1463 C C . ILE A 1 174 ? -17.005 14.927 9.548 1.00 66.62 174 ILE A C 1
ATOM 1465 O O . ILE A 1 174 ? -16.692 15.422 8.472 1.00 66.62 174 ILE A O 1
ATOM 1469 N N . GLY A 1 175 ? -16.265 13.987 10.127 1.00 61.53 175 GLY A N 1
ATOM 1470 C CA . GLY A 1 175 ? -14.990 13.515 9.617 1.00 61.53 175 GLY A CA 1
ATOM 1471 C C . GLY A 1 175 ? -15.143 12.740 8.316 1.00 61.53 175 GLY A C 1
ATOM 1472 O O . GLY A 1 175 ? -14.379 12.985 7.393 1.00 61.53 175 GLY A O 1
ATOM 1473 N N . CYS A 1 176 ? -16.151 11.869 8.201 1.00 59.12 176 CYS A N 1
ATOM 1474 C CA . CYS A 1 176 ? -16.498 11.201 6.943 1.00 59.12 176 CYS A CA 1
ATOM 1475 C C . CYS A 1 176 ? -16.894 12.208 5.859 1.00 59.12 176 CYS A C 1
ATOM 1477 O O . CYS A 1 176 ? -16.461 12.077 4.718 1.00 59.12 176 CYS A O 1
ATOM 1479 N N . PHE A 1 177 ? -17.666 13.236 6.213 1.00 65.62 177 PHE A N 1
ATOM 1480 C CA . PHE A 1 177 ? -18.058 14.281 5.272 1.00 65.62 177 PHE A CA 1
ATOM 1481 C C . PHE A 1 177 ? -16.848 15.091 4.783 1.00 65.62 177 PHE A C 1
ATOM 1483 O O . PHE A 1 177 ? -16.655 15.224 3.577 1.00 65.62 177 PHE A O 1
ATOM 1490 N N . ILE A 1 178 ? -15.976 15.539 5.697 1.00 67.31 178 ILE A N 1
ATOM 1491 C CA . ILE A 1 178 ? -14.712 16.223 5.368 1.00 67.31 178 ILE A CA 1
ATOM 1492 C C . ILE A 1 178 ? -13.792 15.303 4.563 1.00 67.31 178 ILE A C 1
ATOM 1494 O O . ILE A 1 178 ? -13.138 15.760 3.634 1.00 67.31 178 ILE A O 1
ATOM 1498 N N . ALA A 1 179 ? -13.752 14.010 4.876 1.00 59.44 179 ALA A N 1
ATOM 1499 C CA . ALA A 1 179 ? -12.937 13.038 4.166 1.00 59.44 179 ALA A CA 1
ATOM 1500 C C . ALA A 1 179 ? -13.357 12.911 2.701 1.00 59.44 179 ALA A C 1
ATOM 1502 O O . ALA A 1 179 ? -12.525 13.063 1.806 1.00 59.44 179 ALA A O 1
ATOM 1503 N N . VAL A 1 180 ? -14.655 12.730 2.460 1.00 65.12 180 VAL A N 1
ATOM 1504 C CA . VAL A 1 180 ? -15.223 12.678 1.110 1.00 65.12 180 VAL A CA 1
ATOM 1505 C C . VAL A 1 180 ? -14.986 14.004 0.381 1.00 65.12 180 VAL A C 1
ATOM 1507 O O . VAL A 1 180 ? -14.429 13.994 -0.714 1.00 65.12 180 VAL A O 1
ATOM 1510 N N . LEU A 1 181 ? -15.280 15.147 1.008 1.00 61.22 181 LEU A N 1
ATOM 1511 C CA . LEU A 1 181 ? -15.028 16.472 0.424 1.00 61.22 181 LEU A CA 1
ATOM 1512 C C . LEU A 1 181 ? -13.555 16.711 0.093 1.00 61.22 181 LEU A C 1
ATOM 1514 O O . LEU A 1 181 ? -13.239 17.147 -1.006 1.00 61.22 181 LEU A O 1
ATOM 1518 N N . SER A 1 182 ? -12.645 16.397 1.013 1.00 57.75 182 SER A N 1
ATOM 1519 C CA . SER A 1 182 ? -11.204 16.563 0.807 1.00 57.75 182 SER A CA 1
ATOM 1520 C C . SER A 1 182 ? -10.689 15.643 -0.292 1.00 57.75 182 SER A C 1
ATOM 1522 O O . SER A 1 182 ? -9.849 16.070 -1.072 1.00 57.75 182 SER A O 1
ATOM 1524 N N . SER A 1 183 ? -11.225 14.423 -0.414 1.00 55.38 183 SER A N 1
ATOM 1525 C CA . SER A 1 183 ? -10.881 13.524 -1.514 1.00 55.38 183 SER 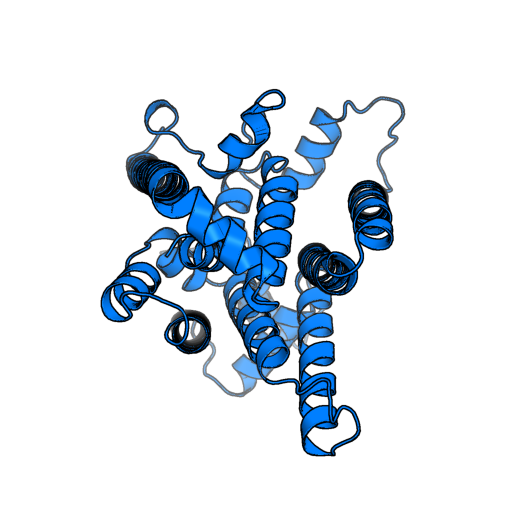A CA 1
ATOM 1526 C C . SER A 1 183 ? -11.346 14.085 -2.856 1.00 55.38 183 SER A C 1
ATOM 1528 O O . SER A 1 183 ? -10.563 14.083 -3.795 1.00 55.38 183 SER A O 1
ATOM 1530 N N . ILE A 1 184 ? -12.551 14.664 -2.924 1.00 60.91 184 ILE A N 1
ATOM 1531 C CA . ILE A 1 184 ? -13.075 15.318 -4.131 1.00 60.91 184 ILE A CA 1
ATOM 1532 C C . ILE A 1 184 ? -12.232 16.553 -4.481 1.00 60.91 184 ILE A C 1
ATOM 1534 O O . ILE A 1 184 ? -11.853 16.733 -5.635 1.00 60.91 184 ILE A O 1
ATOM 1538 N N . ILE A 1 185 ? -11.886 17.384 -3.493 1.00 61.41 185 ILE A N 1
ATOM 1539 C CA . ILE A 1 185 ? -11.090 18.605 -3.691 1.00 61.41 185 ILE A CA 1
ATOM 1540 C C . ILE A 1 185 ? -9.655 18.268 -4.098 1.00 61.41 185 ILE A C 1
ATOM 1542 O O . ILE A 1 185 ? -9.153 18.835 -5.060 1.00 61.41 185 ILE A O 1
ATOM 1546 N N . LEU A 1 186 ? -8.988 17.345 -3.402 1.00 60.19 186 LEU A N 1
ATOM 1547 C CA . LEU A 1 186 ? -7.628 16.922 -3.740 1.00 60.19 186 LEU A CA 1
ATOM 1548 C C . LEU A 1 186 ? -7.587 16.242 -5.103 1.00 60.19 186 LEU A C 1
ATOM 1550 O O . LEU A 1 186 ? -6.667 16.496 -5.871 1.00 60.19 186 LEU A O 1
ATOM 1554 N N . PHE A 1 187 ? -8.588 15.423 -5.421 1.00 59.56 187 PHE A N 1
ATOM 1555 C CA . PHE A 1 187 ? -8.728 14.837 -6.746 1.00 59.56 187 PHE A CA 1
ATOM 1556 C C . PHE A 1 187 ? -8.857 15.928 -7.811 1.00 59.56 187 PHE A C 1
ATOM 1558 O O . PHE A 1 187 ? -8.088 15.924 -8.766 1.00 59.56 187 PHE A O 1
ATOM 1565 N N . ASN A 1 188 ? -9.717 16.926 -7.591 1.00 56.03 188 ASN A N 1
ATOM 1566 C CA . ASN A 1 188 ? -9.867 18.063 -8.498 1.00 56.03 188 ASN A CA 1
ATOM 1567 C C . ASN A 1 188 ? -8.600 18.923 -8.602 1.00 56.03 188 ASN A C 1
ATOM 1569 O O . ASN A 1 188 ? -8.286 19.372 -9.694 1.00 56.03 188 ASN A O 1
ATOM 1573 N N . LEU A 1 189 ? -7.849 19.133 -7.518 1.00 57.75 189 LEU A N 1
ATOM 1574 C CA . LEU A 1 189 ? -6.598 19.905 -7.534 1.00 57.75 189 LEU A CA 1
ATOM 1575 C C . LEU A 1 189 ? -5.460 19.152 -8.224 1.00 57.75 189 LEU A C 1
ATOM 1577 O O . LEU A 1 189 ? -4.681 19.756 -8.955 1.00 57.75 189 LEU A O 1
ATOM 1581 N N . ILE A 1 190 ? -5.361 17.838 -8.014 1.00 60.47 190 ILE A N 1
ATOM 1582 C CA . ILE A 1 190 ? -4.392 16.994 -8.716 1.00 60.47 190 ILE A CA 1
ATOM 1583 C C . ILE A 1 190 ? -4.732 16.981 -10.205 1.00 60.47 190 ILE A C 1
ATOM 1585 O O . ILE A 1 190 ? -3.844 17.208 -11.015 1.00 60.47 190 ILE A O 1
ATOM 1589 N N . ILE A 1 191 ? -6.005 16.802 -10.561 1.00 54.44 191 ILE A N 1
ATOM 1590 C CA . ILE A 1 191 ? -6.491 16.874 -11.944 1.00 54.44 191 ILE A CA 1
ATOM 1591 C C . ILE A 1 191 ? -6.210 18.251 -12.547 1.00 54.44 191 ILE A C 1
ATOM 1593 O O . ILE A 1 191 ? -5.624 18.317 -13.619 1.00 54.44 191 ILE A O 1
ATOM 1597 N N . ALA A 1 192 ? -6.541 19.340 -11.854 1.00 52.41 192 ALA A N 1
ATOM 1598 C CA . ALA A 1 192 ? -6.332 20.704 -12.336 1.00 52.41 192 ALA A CA 1
ATOM 1599 C C . ALA A 1 192 ? -4.846 21.051 -12.516 1.00 52.41 192 ALA A C 1
ATOM 1601 O O . ALA A 1 192 ? -4.494 21.689 -13.499 1.00 52.41 192 ALA A O 1
ATOM 1602 N N . ASN A 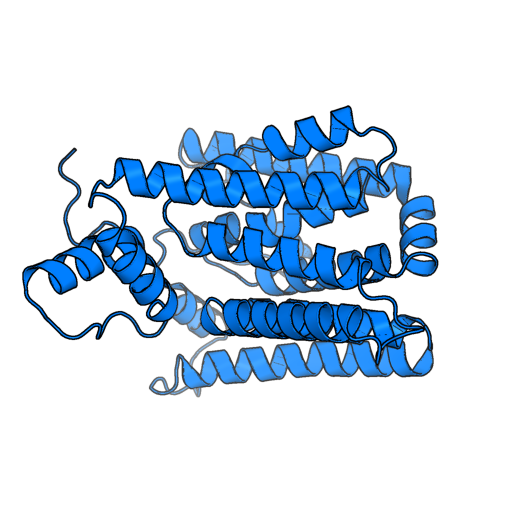1 193 ? -3.962 20.598 -11.621 1.00 55.00 193 ASN A N 1
ATOM 1603 C CA . ASN A 1 193 ? -2.520 20.826 -11.752 1.00 55.00 193 ASN A CA 1
ATOM 1604 C C . ASN A 1 193 ? -1.873 19.921 -12.811 1.00 55.00 193 ASN A C 1
ATOM 1606 O O . ASN A 1 193 ? -0.923 20.335 -13.466 1.00 55.00 193 ASN A O 1
ATOM 1610 N N . PHE A 1 194 ? -2.371 18.694 -12.994 1.00 50.56 194 PHE A N 1
ATOM 1611 C CA . PHE A 1 194 ? -1.877 17.776 -14.028 1.00 50.56 194 PHE A CA 1
ATOM 1612 C C . PHE A 1 194 ? -2.360 18.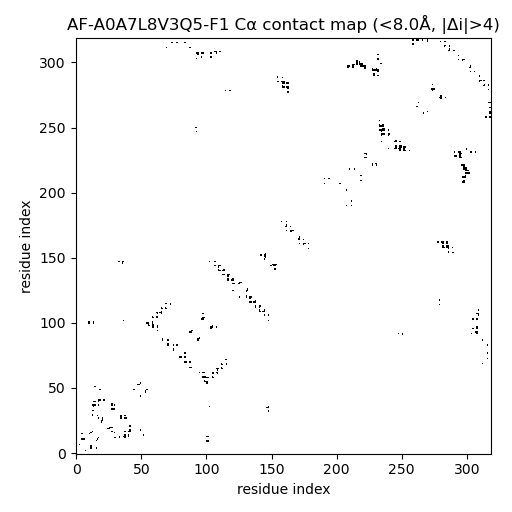177 -15.430 1.00 50.56 194 PHE A C 1
ATOM 1614 O O . PHE A 1 194 ? -1.676 17.930 -16.418 1.00 50.56 194 PHE A O 1
ATOM 1621 N N . LEU A 1 195 ? -3.528 18.816 -15.511 1.00 46.34 195 LEU A N 1
ATOM 1622 C CA . LEU A 1 195 ? -4.181 19.248 -16.748 1.00 46.34 195 LEU A CA 1
ATOM 1623 C C . LEU A 1 195 ? -4.194 20.774 -16.908 1.00 46.34 195 LEU A C 1
ATOM 1625 O O . LEU A 1 195 ? -4.947 21.274 -17.732 1.00 46.34 195 LEU A O 1
ATOM 1629 N N . GLY A 1 196 ? -3.362 21.522 -16.175 1.00 45.22 196 GLY A N 1
ATOM 1630 C CA . GLY A 1 196 ? -3.307 22.996 -16.185 1.00 45.22 196 GLY A CA 1
ATOM 1631 C C . GLY A 1 196 ? -2.964 23.650 -17.535 1.00 45.22 196 GLY A C 1
ATOM 1632 O O . GLY A 1 196 ? -2.796 24.860 -17.591 1.00 45.22 196 GLY A O 1
ATOM 1633 N N . ASN A 1 197 ? -2.891 22.860 -18.610 1.00 49.03 197 ASN A N 1
ATOM 1634 C CA . ASN A 1 197 ? -2.751 23.285 -20.002 1.00 49.03 197 ASN A CA 1
ATOM 1635 C C . ASN A 1 197 ? -3.941 22.854 -20.888 1.00 49.03 197 ASN A C 1
ATOM 1637 O O . ASN A 1 197 ? -3.831 22.908 -22.111 1.00 49.03 197 ASN A O 1
A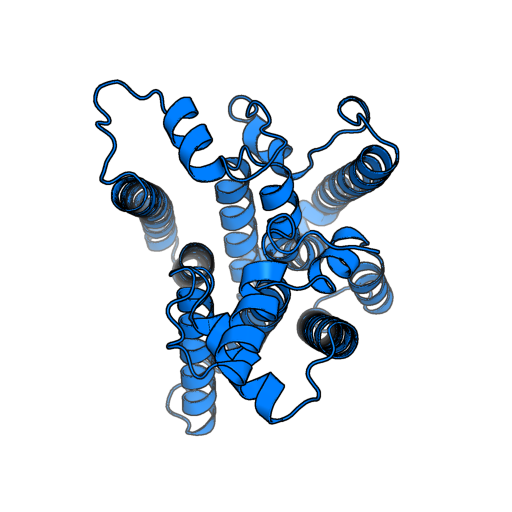TOM 1641 N N . VAL A 1 198 ? -5.047 22.365 -20.315 1.00 51.75 198 VAL A N 1
ATOM 1642 C CA . VAL A 1 198 ? -6.187 21.843 -21.078 1.00 51.75 198 VAL A CA 1
ATOM 1643 C C . VAL A 1 198 ? -7.479 22.521 -20.624 1.00 51.75 198 VAL A C 1
ATOM 1645 O O . VAL A 1 198 ? -7.908 22.365 -19.483 1.00 51.75 198 VAL A O 1
ATOM 1648 N N . ASP A 1 199 ? -8.106 23.278 -21.528 1.00 51.31 199 ASP A N 1
ATOM 1649 C CA . ASP A 1 199 ? -9.375 23.963 -21.280 1.00 51.31 199 ASP A CA 1
ATOM 1650 C C . ASP A 1 199 ? -10.497 22.956 -20.969 1.00 51.31 199 ASP A C 1
ATOM 1652 O O . ASP A 1 199 ? -10.930 22.164 -21.808 1.00 51.31 199 ASP A O 1
ATOM 1656 N N . PHE A 1 200 ? -10.989 22.991 -19.730 1.00 48.66 200 PHE A N 1
ATOM 1657 C CA . PHE A 1 200 ? -12.007 22.069 -19.215 1.00 48.66 200 PHE A CA 1
ATOM 1658 C C . PHE A 1 200 ? -13.439 22.383 -19.662 1.00 48.66 200 PHE A C 1
ATOM 1660 O O . PHE A 1 200 ? -14.348 21.622 -19.338 1.00 48.66 200 PHE A O 1
ATOM 1667 N N . SER A 1 201 ? -13.676 23.470 -20.402 1.00 56.25 201 SER A N 1
ATOM 1668 C CA . SER A 1 201 ? -15.030 23.855 -20.829 1.00 56.25 201 SER A CA 1
ATOM 1669 C C . SER A 1 201 ? -15.708 22.808 -21.725 1.00 56.25 201 SER A C 1
ATOM 1671 O O . SER A 1 201 ? -16.934 22.811 -21.830 1.00 56.25 201 SER A O 1
ATOM 1673 N N . HIS A 1 202 ? -14.941 21.885 -22.325 1.00 53.09 202 HIS A N 1
ATOM 1674 C CA . HIS A 1 202 ? -15.452 20.885 -23.272 1.00 53.09 202 HIS A CA 1
ATOM 1675 C C . HIS A 1 202 ? -15.031 19.430 -22.997 1.00 53.09 202 HIS A C 1
ATOM 1677 O O . HIS A 1 202 ? -15.436 18.535 -23.741 1.00 53.09 202 HIS A O 1
ATOM 1683 N N . LEU A 1 203 ? -14.255 19.150 -21.944 1.00 53.22 203 LEU A N 1
ATOM 1684 C CA . LEU A 1 203 ? -13.810 17.785 -21.638 1.00 53.22 203 LEU A CA 1
ATOM 1685 C C . LEU A 1 203 ? -14.804 17.071 -20.724 1.00 53.22 203 LEU A C 1
ATOM 1687 O O . LEU A 1 203 ? -14.962 17.409 -19.552 1.00 53.22 203 LEU A O 1
ATOM 1691 N N . SER A 1 204 ? -15.446 16.032 -21.258 1.00 58.94 204 SER A N 1
ATOM 1692 C CA . SER A 1 204 ? -16.201 15.079 -20.448 1.00 58.94 204 SER A CA 1
ATOM 1693 C C . SER A 1 204 ? -15.287 14.456 -19.385 1.00 58.94 204 SER A C 1
ATOM 1695 O O . SER A 1 204 ? -14.098 14.228 -19.614 1.00 58.94 204 SER A O 1
ATOM 1697 N N . PHE A 1 205 ? -15.838 14.155 -18.206 1.00 54.81 205 PHE A N 1
ATOM 1698 C CA . PHE A 1 205 ? -15.111 13.521 -17.095 1.00 54.81 205 PHE A CA 1
ATOM 1699 C C . PHE A 1 205 ? -14.346 12.255 -17.531 1.00 54.81 205 PHE A C 1
ATOM 1701 O O . PHE A 1 205 ? -13.225 12.011 -17.088 1.00 54.81 205 PHE A O 1
ATOM 1708 N N . SER A 1 206 ? -14.913 11.493 -18.471 1.00 54.50 206 SER A N 1
ATOM 1709 C CA . SER A 1 206 ? -14.266 10.341 -19.104 1.00 54.50 206 SER A CA 1
ATOM 1710 C C . SER A 1 206 ? -13.031 10.716 -19.932 1.00 54.50 206 SER A C 1
ATOM 1712 O O . SER A 1 206 ? -12.040 9.995 -19.888 1.00 54.50 206 SER A O 1
ATOM 1714 N N . GLY A 1 207 ? -13.051 11.848 -20.645 1.00 56.66 207 GLY A N 1
ATOM 1715 C CA . GLY A 1 207 ? -11.903 12.367 -21.398 1.00 56.66 207 GLY A CA 1
ATOM 1716 C C . GLY A 1 207 ? -10.772 12.866 -20.495 1.00 56.66 207 GLY A C 1
ATOM 1717 O O . GLY A 1 207 ? -9.602 12.606 -20.770 1.00 56.66 207 GLY A O 1
ATOM 1718 N N . ALA A 1 208 ? -11.103 13.504 -19.366 1.00 57.34 208 ALA A N 1
ATOM 1719 C CA . ALA A 1 208 ? -10.110 13.895 -18.362 1.00 57.34 208 ALA A CA 1
ATOM 1720 C C . ALA A 1 208 ? -9.430 12.670 -17.722 1.00 57.34 208 ALA A C 1
ATOM 1722 O O . ALA A 1 208 ? -8.208 12.645 -17.573 1.00 57.34 208 ALA A O 1
ATOM 1723 N N . LEU A 1 209 ? -10.203 11.623 -17.408 1.00 56.19 209 LEU A N 1
ATOM 1724 C CA . LEU A 1 209 ? -9.663 10.351 -16.919 1.00 56.19 209 LEU A CA 1
ATOM 1725 C C . LEU A 1 209 ? -8.786 9.663 -17.973 1.00 56.19 209 LEU A C 1
ATOM 1727 O O . LEU A 1 209 ? -7.680 9.238 -17.651 1.00 56.19 209 LEU A O 1
ATOM 1731 N N . ALA A 1 210 ? -9.226 9.600 -19.231 1.00 55.38 210 ALA A N 1
ATOM 1732 C CA . ALA A 1 210 ? -8.431 9.009 -20.306 1.00 55.38 210 ALA A CA 1
ATOM 1733 C C . ALA A 1 210 ? -7.060 9.695 -20.445 1.00 55.38 210 ALA A C 1
ATOM 1735 O O . ALA A 1 210 ? -6.050 9.004 -20.529 1.00 55.38 210 ALA A O 1
ATOM 1736 N N . ASN A 1 211 ? -7.007 11.029 -20.363 1.00 55.41 211 ASN A N 1
ATOM 1737 C CA . ASN A 1 211 ? -5.765 11.802 -20.475 1.00 55.41 211 ASN A CA 1
ATOM 1738 C C . ASN A 1 211 ? -4.828 11.648 -19.266 1.00 55.41 211 ASN A C 1
ATOM 1740 O O . ASN A 1 211 ? -3.620 11.510 -19.447 1.00 55.41 211 ASN A O 1
ATOM 1744 N N . VAL A 1 212 ? -5.357 11.629 -18.036 1.00 57.97 212 VAL A N 1
ATOM 1745 C CA . VAL A 1 212 ? -4.544 11.426 -16.815 1.00 57.97 212 VAL A CA 1
ATOM 1746 C C . VAL A 1 212 ? -3.903 10.039 -16.797 1.00 57.97 212 VAL A C 1
ATOM 1748 O O . VAL A 1 212 ? -2.801 9.858 -16.278 1.00 57.97 212 VAL A O 1
ATOM 1751 N N . TYR A 1 213 ? -4.586 9.056 -17.376 1.00 55.81 213 TYR A N 1
ATOM 1752 C CA . TYR A 1 213 ? -4.162 7.668 -17.327 1.00 55.81 213 TYR A CA 1
ATOM 1753 C C . TYR A 1 213 ? -3.494 7.168 -18.616 1.00 55.81 213 TYR A C 1
ATOM 1755 O O . TYR A 1 213 ? -2.963 6.057 -18.586 1.00 55.81 213 TYR A O 1
ATOM 1763 N N . ALA A 1 214 ? -3.441 7.986 -19.683 1.00 50.91 214 ALA A N 1
ATOM 1764 C CA . ALA A 1 214 ? -3.048 7.693 -21.078 1.00 50.91 214 ALA A CA 1
ATOM 1765 C C . ALA A 1 214 ? -1.704 6.967 -21.310 1.00 50.91 214 ALA A C 1
ATOM 1767 O O . ALA A 1 214 ? -1.409 6.574 -22.433 1.00 50.91 214 ALA A O 1
ATOM 1768 N N . GLY A 1 215 ? -0.884 6.752 -20.279 1.00 53.69 215 GLY A N 1
ATOM 1769 C CA . GLY A 1 215 ? 0.393 6.036 -20.380 1.00 53.69 215 GLY A CA 1
ATOM 1770 C C . GLY A 1 215 ? 0.297 4.503 -20.416 1.00 53.69 215 GLY A C 1
ATOM 1771 O O . GLY A 1 215 ? 1.333 3.847 -20.477 1.00 53.69 215 GLY A O 1
ATOM 1772 N N . GLY A 1 216 ? -0.902 3.910 -20.331 1.00 55.09 216 GLY A N 1
ATOM 1773 C CA . GLY A 1 216 ? -1.108 2.454 -20.394 1.00 55.09 216 GLY A CA 1
ATOM 1774 C C . GLY A 1 216 ? -1.808 2.007 -21.676 1.00 55.09 216 GLY A C 1
ATOM 1775 O O . GLY A 1 216 ? -2.768 2.636 -22.105 1.00 55.09 216 GLY A O 1
ATOM 1776 N N . SER A 1 217 ? -1.371 0.888 -22.259 1.00 55.34 217 SER A N 1
ATOM 1777 C CA . SER A 1 217 ? -1.903 0.348 -23.523 1.00 55.34 217 SER A CA 1
ATOM 1778 C C . SER A 1 217 ? -3.326 -0.225 -23.438 1.00 55.34 217 SER A C 1
ATOM 1780 O O . SER A 1 217 ? -3.921 -0.521 -24.470 1.00 55.34 217 SER A O 1
ATOM 1782 N N . LEU A 1 218 ? -3.885 -0.382 -22.231 1.00 67.38 218 LEU A N 1
ATOM 1783 C CA . LEU A 1 218 ? -5.213 -0.954 -21.991 1.00 67.38 218 LEU A CA 1
ATOM 1784 C C . LEU A 1 218 ? -6.025 -0.048 -21.054 1.00 67.38 218 LEU A C 1
ATOM 1786 O O . LEU A 1 218 ? -5.908 -0.131 -19.826 1.00 67.38 218 LEU A O 1
ATOM 1790 N N . MET A 1 219 ? -6.849 0.814 -21.655 1.00 74.94 219 MET A N 1
ATOM 1791 C CA . MET A 1 219 ? -7.911 1.548 -20.962 1.00 74.94 219 MET A CA 1
ATOM 1792 C C . MET A 1 219 ? -9.187 0.730 -20.995 1.00 74.94 219 MET A C 1
ATOM 1794 O O . MET A 1 219 ? -9.636 0.317 -22.063 1.00 74.94 219 MET A O 1
ATOM 1798 N N . LEU A 1 220 ? -9.778 0.514 -19.828 1.00 75.75 220 LEU A N 1
ATOM 1799 C CA . LEU A 1 220 ? -11.066 -0.146 -19.710 1.00 75.75 220 LEU A CA 1
ATOM 1800 C C . LEU A 1 220 ? -12.158 0.901 -19.532 1.00 75.75 220 LEU A C 1
ATOM 1802 O O . LEU A 1 220 ? -11.988 1.872 -18.791 1.00 75.75 220 LEU A O 1
ATOM 1806 N N . GLU A 1 221 ? -13.309 0.662 -20.155 1.00 79.56 221 GLU A N 1
ATOM 1807 C CA . GLU A 1 221 ? -14.511 1.412 -19.814 1.00 79.56 221 GLU A CA 1
ATOM 1808 C C . GLU A 1 221 ? -14.864 1.149 -18.340 1.00 79.56 221 GLU A C 1
ATOM 1810 O O . GLU A 1 221 ? -14.916 -0.019 -17.921 1.00 79.56 221 GLU A O 1
ATOM 1815 N N . PRO A 1 222 ? -15.048 2.205 -17.529 1.00 78.56 222 PRO A N 1
ATOM 1816 C CA . PRO A 1 222 ? -15.399 2.054 -16.126 1.00 78.56 222 PRO A CA 1
ATOM 1817 C C . PRO A 1 222 ? -16.825 1.510 -15.981 1.00 78.56 222 PRO A C 1
ATOM 1819 O O . PRO A 1 222 ? -17.729 1.896 -16.723 1.00 78.56 222 PRO A O 1
ATOM 1822 N N . PHE A 1 223 ? -17.050 0.640 -14.995 1.00 82.12 223 PHE A N 1
ATOM 1823 C CA . PHE A 1 223 ? -18.408 0.207 -14.656 1.00 82.12 223 PHE A CA 1
ATOM 1824 C C . PHE A 1 223 ? -19.270 1.354 -14.129 1.00 82.12 223 PHE A C 1
ATOM 1826 O O . PHE A 1 223 ? -18.775 2.294 -13.530 1.00 82.12 223 PHE A O 1
ATOM 1833 N N . ILE A 1 224 ? -20.589 1.243 -14.270 1.00 83.12 224 ILE A N 1
ATOM 1834 C CA . ILE A 1 224 ? -21.536 2.231 -13.736 1.00 83.12 224 ILE A CA 1
ATOM 1835 C C . ILE A 1 224 ? -21.634 2.083 -12.205 1.00 83.12 224 ILE A C 1
ATOM 1837 O O . ILE A 1 224 ? -21.575 0.977 -11.666 1.00 83.12 224 ILE A O 1
ATOM 1841 N N . VAL A 1 225 ? -21.809 3.189 -11.473 1.00 77.06 225 VAL A N 1
ATOM 1842 C CA . VAL A 1 225 ? -22.096 3.173 -10.023 1.00 77.06 225 VAL A CA 1
ATOM 1843 C C . VAL A 1 225 ? -23.406 2.403 -9.761 1.00 77.06 225 VAL A C 1
ATOM 1845 O O . VAL A 1 225 ? -24.395 2.680 -10.437 1.00 77.06 225 VAL A O 1
ATOM 1848 N N . PRO A 1 226 ? -23.466 1.458 -8.795 1.00 79.06 226 PRO A N 1
ATOM 1849 C CA . PRO A 1 226 ? -22.499 1.182 -7.722 1.00 79.06 226 PRO A CA 1
ATOM 1850 C C . PRO A 1 226 ? -21.453 0.093 -8.029 1.00 79.06 226 PRO A C 1
ATOM 1852 O O . PRO A 1 226 ? -20.645 -0.233 -7.160 1.00 79.06 226 PRO A O 1
ATOM 1855 N N . PHE A 1 227 ? -21.430 -0.466 -9.241 1.00 85.31 227 PHE A N 1
ATOM 1856 C CA . PHE A 1 227 ? -20.530 -1.563 -9.619 1.00 85.31 227 PHE A CA 1
ATOM 1857 C C . PHE A 1 227 ? -19.072 -1.138 -9.831 1.00 85.31 227 PHE A C 1
ATOM 1859 O O . PHE A 1 227 ? -18.212 -2.000 -9.975 1.00 85.31 227 PHE A O 1
ATOM 1866 N N . HIS A 1 228 ? -18.768 0.163 -9.769 1.00 83.69 228 HIS A N 1
ATOM 1867 C CA . HIS A 1 228 ? -17.404 0.698 -9.840 1.00 83.69 228 HIS A CA 1
ATOM 1868 C C . HIS A 1 228 ? -16.418 -0.048 -8.931 1.00 83.69 228 HIS A C 1
ATOM 1870 O O . HIS A 1 228 ? -15.313 -0.349 -9.360 1.00 83.69 228 HIS A O 1
ATOM 1876 N N . MET A 1 229 ? -16.807 -0.428 -7.707 1.00 84.94 229 MET A N 1
ATOM 1877 C CA . MET A 1 229 ? -15.902 -1.145 -6.793 1.00 84.94 229 MET A CA 1
ATOM 1878 C C . MET A 1 229 ? -15.435 -2.510 -7.326 1.00 84.94 229 MET A C 1
ATOM 1880 O O . MET A 1 229 ? -14.368 -2.975 -6.930 1.00 84.94 229 MET A O 1
ATOM 1884 N N . LEU A 1 230 ? -16.181 -3.130 -8.247 1.00 89.12 230 LEU A N 1
ATOM 1885 C CA . LEU A 1 230 ? -15.766 -4.367 -8.914 1.00 89.12 230 LEU A CA 1
ATOM 1886 C C . LEU A 1 230 ? -14.654 -4.144 -9.942 1.00 89.12 230 LEU A C 1
ATOM 1888 O O . LEU A 1 230 ? -13.982 -5.107 -10.301 1.00 89.12 230 LEU A O 1
ATOM 1892 N N . GLN A 1 231 ? -14.428 -2.898 -10.379 1.00 88.88 231 GLN A N 1
ATOM 1893 C CA . GLN A 1 231 ? -13.370 -2.545 -11.326 1.00 88.88 231 GLN A CA 1
ATOM 1894 C C . GLN A 1 231 ? -12.012 -3.051 -10.836 1.00 88.88 231 GLN A C 1
ATOM 1896 O O . GLN A 1 231 ? -11.263 -3.607 -11.623 1.00 88.88 231 GLN A O 1
ATOM 1901 N N . ILE A 1 232 ? -11.756 -2.956 -9.528 1.00 88.69 232 ILE A N 1
ATOM 1902 C CA . ILE A 1 232 ? -10.514 -3.389 -8.873 1.00 88.69 232 ILE A CA 1
ATOM 1903 C C . ILE A 1 232 ? -10.200 -4.868 -9.091 1.00 88.69 232 ILE A C 1
ATOM 1905 O O . ILE A 1 232 ? -9.041 -5.240 -9.063 1.00 88.69 232 ILE A O 1
ATOM 1909 N N . PHE A 1 233 ? -11.207 -5.713 -9.304 1.00 90.19 233 PHE A N 1
ATOM 1910 C CA . PHE A 1 233 ? -10.996 -7.146 -9.510 1.00 90.19 233 PHE A CA 1
ATOM 1911 C C . PHE A 1 233 ? -10.883 -7.517 -10.993 1.00 90.19 233 PHE A C 1
ATOM 1913 O O . PHE A 1 233 ? -10.820 -8.699 -11.322 1.00 90.19 233 PHE A O 1
ATOM 1920 N N . ARG A 1 234 ? -10.852 -6.537 -11.904 1.00 89.06 234 ARG A N 1
ATOM 1921 C CA . ARG A 1 234 ? -10.592 -6.793 -13.326 1.00 89.06 234 ARG A CA 1
ATOM 1922 C C . ARG A 1 234 ? -9.105 -7.116 -13.539 1.00 89.06 234 ARG A C 1
ATOM 1924 O O . ARG A 1 234 ? -8.262 -6.603 -12.809 1.00 89.06 234 ARG A O 1
ATOM 1931 N N . PRO A 1 235 ? -8.746 -7.959 -14.517 1.00 89.50 235 PRO A N 1
ATOM 1932 C CA . PRO A 1 235 ? -9.608 -8.500 -15.561 1.00 89.50 235 PRO A CA 1
ATOM 1933 C C . PRO A 1 235 ? -10.475 -9.642 -15.046 1.00 89.50 235 PRO A C 1
ATOM 1935 O O . PRO A 1 235 ? -10.059 -10.397 -14.172 1.00 89.50 235 PRO A O 1
ATOM 1938 N N . PHE A 1 236 ? -11.650 -9.816 -15.638 1.00 91.81 236 PHE A N 1
ATOM 1939 C CA . PHE A 1 236 ? -12.411 -11.053 -15.465 1.00 91.81 236 PHE A CA 1
ATOM 1940 C C . PHE A 1 236 ? -12.024 -12.107 -16.516 1.00 91.81 236 PHE A C 1
ATOM 1942 O O . PHE A 1 236 ? -11.494 -11.747 -17.567 1.00 91.81 236 PHE A O 1
ATOM 1949 N N . PRO A 1 237 ? -12.302 -13.407 -16.285 1.00 94.19 237 PRO A N 1
ATOM 1950 C CA . PRO A 1 237 ? -11.938 -14.472 -17.223 1.00 94.19 237 PRO A CA 1
ATOM 1951 C C . PRO A 1 237 ? -12.458 -14.275 -18.649 1.00 94.19 237 PRO A C 1
ATOM 1953 O O . PRO A 1 237 ? -11.795 -14.674 -19.599 1.00 94.19 237 PRO A O 1
ATOM 1956 N N . TRP A 1 238 ? -13.610 -13.619 -18.810 1.00 94.00 238 TRP A N 1
ATOM 1957 C CA . TRP A 1 238 ? -14.186 -13.285 -20.118 1.00 94.00 238 TRP A CA 1
ATOM 1958 C C . TRP A 1 238 ? -13.568 -12.041 -20.779 1.00 94.00 238 TRP A C 1
ATOM 1960 O O . TRP A 1 238 ? -13.839 -11.779 -21.944 1.00 94.00 238 TRP A O 1
ATOM 1970 N N . GLU A 1 239 ? -12.753 -11.268 -20.058 1.00 88.50 239 GLU A N 1
ATOM 1971 C CA . GLU A 1 239 ? -12.024 -10.101 -20.580 1.00 88.50 239 GLU A CA 1
ATOM 1972 C C . GLU A 1 239 ? -10.600 -10.464 -21.021 1.00 88.50 239 GLU A C 1
ATOM 1974 O O . GLU A 1 239 ? -9.878 -9.631 -21.570 1.00 88.50 239 GLU A O 1
ATOM 1979 N N . ALA A 1 240 ? -10.164 -11.694 -20.743 1.00 90.06 240 ALA A N 1
ATOM 1980 C CA . ALA A 1 240 ? -8.798 -12.120 -20.960 1.00 90.06 240 ALA A CA 1
ATOM 1981 C C . ALA A 1 240 ? -8.502 -12.380 -22.445 1.00 90.06 240 ALA A C 1
ATOM 1983 O O . ALA A 1 240 ? -8.928 -13.380 -23.014 1.00 90.06 240 ALA A O 1
ATOM 1984 N N . ASN A 1 241 ? -7.670 -11.521 -23.040 1.00 89.00 241 ASN A N 1
ATOM 1985 C CA . ASN A 1 241 ? -7.192 -11.666 -24.424 1.00 89.00 241 ASN A CA 1
ATOM 1986 C C . ASN A 1 241 ? -5.836 -12.393 -24.532 1.00 89.00 241 ASN A C 1
ATOM 1988 O O . ASN A 1 241 ? -5.260 -12.496 -25.612 1.00 89.00 241 ASN A O 1
ATOM 1992 N N . SER A 1 242 ? -5.281 -12.867 -23.414 1.00 88.19 242 SER A N 1
ATOM 1993 C CA . SER A 1 242 ? -4.023 -13.621 -23.378 1.00 88.19 242 SER A CA 1
ATOM 1994 C C . SER A 1 242 ? -4.000 -14.614 -22.217 1.00 88.19 242 SER A C 1
ATOM 1996 O O . SER A 1 242 ? -4.703 -14.432 -21.224 1.00 88.19 242 SER A O 1
ATOM 1998 N N . ILE A 1 243 ? -3.145 -15.638 -22.310 1.00 88.75 243 ILE A N 1
ATOM 1999 C CA . ILE A 1 243 ? -2.978 -16.658 -21.258 1.00 88.75 243 ILE A CA 1
ATOM 2000 C C . ILE A 1 243 ? -2.546 -16.015 -19.931 1.00 88.75 243 ILE A C 1
ATOM 2002 O O . ILE A 1 243 ? -3.064 -16.366 -18.876 1.00 88.75 243 ILE A O 1
ATOM 2006 N N . PHE A 1 244 ? -1.647 -15.027 -19.972 1.00 83.44 244 PHE A N 1
ATOM 2007 C CA . PHE A 1 244 ? -1.216 -14.306 -18.771 1.00 83.44 244 PHE A CA 1
ATOM 2008 C C . PHE A 1 244 ? -2.360 -13.505 -18.141 1.00 83.44 244 PHE A C 1
ATOM 2010 O O . PHE A 1 244 ? -2.561 -13.572 -16.931 1.00 83.44 244 PHE A O 1
ATOM 2017 N N . MET A 1 245 ? -3.150 -12.800 -18.957 1.00 83.44 245 MET A N 1
ATOM 2018 C CA . MET A 1 245 ? -4.326 -12.064 -18.483 1.00 83.44 245 MET A CA 1
ATOM 2019 C C . MET A 1 245 ? -5.386 -13.008 -17.905 1.00 83.44 245 MET A C 1
ATOM 2021 O O . MET A 1 245 ? -6.026 -12.672 -16.914 1.00 83.44 245 MET A O 1
ATOM 2025 N N . PHE A 1 246 ? -5.523 -14.211 -18.469 1.00 89.00 246 PHE A N 1
ATOM 2026 C CA . PHE A 1 246 ? -6.421 -15.242 -17.959 1.00 89.00 246 PHE A CA 1
ATOM 2027 C C . PHE A 1 246 ? -5.980 -15.755 -16.582 1.00 89.00 246 PHE A C 1
ATOM 2029 O O . PHE A 1 246 ? -6.802 -15.830 -15.672 1.00 89.00 246 PHE A O 1
ATOM 2036 N N . ILE A 1 247 ? -4.686 -16.019 -16.380 1.00 87.31 247 ILE A N 1
ATOM 2037 C CA . ILE A 1 247 ? -4.150 -16.423 -15.067 1.00 87.31 247 ILE A CA 1
ATOM 2038 C C . ILE A 1 247 ? -4.409 -15.336 -14.013 1.00 87.31 247 ILE A C 1
ATOM 2040 O O . ILE A 1 247 ? -4.933 -15.643 -12.943 1.00 87.31 247 ILE A O 1
ATOM 2044 N N . ILE A 1 248 ? -4.120 -14.071 -14.339 1.00 84.75 248 ILE A N 1
ATOM 2045 C CA . ILE A 1 248 ? -4.385 -12.927 -13.449 1.00 84.75 248 ILE A CA 1
ATOM 2046 C C . ILE A 1 248 ? -5.888 -12.812 -13.151 1.00 84.75 248 ILE A C 1
ATOM 2048 O O . ILE A 1 248 ? -6.283 -12.576 -12.014 1.00 84.75 248 ILE A O 1
ATOM 2052 N N . SER A 1 249 ? -6.746 -13.040 -14.149 1.00 90.31 249 SER A N 1
ATOM 2053 C CA . SER A 1 249 ? -8.196 -12.980 -13.948 1.00 90.31 249 SER A CA 1
ATOM 2054 C C . SER A 1 249 ? -8.719 -14.054 -12.993 1.00 90.31 249 SER A C 1
ATOM 2056 O O . SER A 1 249 ? -9.605 -13.785 -12.183 1.00 90.31 249 SER A O 1
ATOM 2058 N N . ILE A 1 250 ? -8.155 -15.267 -13.050 1.00 92.00 250 ILE A N 1
ATOM 2059 C CA . ILE A 1 250 ? -8.503 -16.347 -12.124 1.00 92.00 250 ILE A CA 1
ATOM 2060 C C . ILE A 1 250 ? -8.083 -15.959 -10.710 1.00 92.00 250 ILE A C 1
ATOM 2062 O O . ILE A 1 250 ? -8.869 -16.131 -9.780 1.00 92.00 250 ILE A O 1
ATOM 2066 N N . GLU A 1 251 ? -6.878 -15.412 -10.544 1.00 88.00 251 GLU A N 1
ATOM 2067 C CA . GLU A 1 251 ? -6.399 -14.924 -9.250 1.00 88.00 251 GLU A CA 1
ATOM 2068 C C . GLU A 1 251 ? -7.348 -13.870 -8.666 1.00 88.00 251 GLU A C 1
ATOM 2070 O O . GLU A 1 251 ? -7.815 -14.023 -7.534 1.00 88.00 251 GLU A O 1
ATOM 2075 N N . ASN A 1 252 ? -7.717 -12.859 -9.453 1.00 89.62 252 ASN A N 1
ATOM 2076 C CA . ASN A 1 252 ? -8.596 -11.787 -8.994 1.00 89.62 252 ASN A CA 1
ATOM 2077 C C . ASN A 1 252 ? -10.000 -12.295 -8.639 1.00 89.62 252 ASN A C 1
ATOM 2079 O O . ASN A 1 252 ? -10.565 -11.890 -7.618 1.00 89.62 252 ASN A O 1
ATOM 2083 N N . VAL A 1 253 ? -10.552 -13.230 -9.421 1.00 92.38 253 VAL A N 1
ATOM 2084 C CA . VAL A 1 253 ? -11.836 -13.877 -9.109 1.00 92.38 253 VAL A CA 1
ATOM 2085 C C . VAL A 1 253 ? -11.744 -14.714 -7.833 1.00 92.38 253 VAL A C 1
ATOM 2087 O O . VAL A 1 253 ? -12.653 -14.656 -7.004 1.00 92.38 253 VAL A O 1
ATOM 2090 N N . LEU A 1 254 ? -10.658 -15.462 -7.626 1.00 90.56 254 LEU A N 1
ATOM 2091 C CA . LEU A 1 254 ? -10.450 -16.231 -6.396 1.00 90.56 254 LEU A CA 1
ATOM 2092 C C . LEU A 1 254 ? -10.343 -15.317 -5.172 1.00 90.56 254 LEU A C 1
ATOM 2094 O O . LEU A 1 254 ? -10.971 -15.600 -4.148 1.00 90.56 254 LEU A O 1
ATOM 2098 N N . ILE A 1 255 ? -9.608 -14.207 -5.283 1.00 88.56 255 ILE A N 1
ATOM 2099 C CA . ILE A 1 255 ? -9.513 -13.186 -4.232 1.00 88.56 255 ILE A CA 1
ATOM 2100 C C . ILE A 1 255 ? -10.901 -12.602 -3.940 1.00 88.56 255 ILE A C 1
ATOM 2102 O O . ILE A 1 255 ? -11.297 -12.535 -2.776 1.00 88.56 255 ILE A O 1
ATOM 2106 N N . LEU A 1 256 ? -11.676 -12.248 -4.970 1.00 92.00 256 LEU A N 1
ATOM 2107 C CA . LEU A 1 256 ? -13.038 -11.730 -4.818 1.00 92.00 256 LEU A CA 1
ATOM 2108 C C . LEU A 1 256 ? -13.958 -12.732 -4.104 1.00 92.00 256 LEU A C 1
ATOM 2110 O O . LEU A 1 256 ? -14.627 -12.370 -3.133 1.00 92.00 256 LEU A O 1
ATOM 2114 N N . ILE A 1 257 ? -13.971 -13.996 -4.540 1.00 92.56 257 ILE A N 1
ATOM 2115 C CA . ILE A 1 257 ? -14.766 -15.066 -3.916 1.00 92.56 257 ILE A CA 1
ATOM 2116 C C . ILE A 1 257 ? -14.373 -15.228 -2.447 1.00 92.56 257 ILE A C 1
ATOM 2118 O O . ILE A 1 257 ? -15.242 -15.313 -1.578 1.00 92.56 257 ILE A O 1
ATOM 2122 N N . LEU A 1 258 ? -13.072 -15.234 -2.155 1.00 89.75 258 LEU A N 1
ATOM 2123 C CA . LEU A 1 258 ? -12.559 -15.362 -0.798 1.00 89.75 258 LEU A CA 1
ATOM 2124 C C . LEU A 1 258 ? -12.975 -14.167 0.067 1.00 89.75 258 LEU A C 1
ATOM 2126 O O . LEU A 1 258 ? -13.425 -14.371 1.198 1.00 89.75 258 LEU A O 1
ATOM 2130 N N . ILE A 1 259 ? -12.897 -12.941 -0.460 1.00 89.75 259 ILE A N 1
ATOM 2131 C CA . ILE A 1 259 ? -13.348 -11.730 0.235 1.00 89.75 259 ILE A CA 1
ATOM 2132 C C . ILE A 1 259 ? -14.829 -11.833 0.581 1.00 89.75 259 ILE A C 1
ATOM 2134 O O . ILE A 1 259 ? -15.197 -11.636 1.741 1.00 89.75 259 ILE A O 1
ATOM 2138 N N . VAL A 1 260 ? -15.675 -12.176 -0.393 1.00 92.38 260 VAL A N 1
ATOM 2139 C CA . VAL A 1 260 ? -17.122 -12.321 -0.185 1.00 92.38 260 VAL A CA 1
ATOM 2140 C C . VAL A 1 260 ? -17.400 -13.406 0.856 1.00 92.38 260 VAL A C 1
ATOM 2142 O O . VAL A 1 260 ? -18.100 -13.153 1.839 1.00 92.38 260 VAL A O 1
ATOM 2145 N N . PHE A 1 261 ? -16.790 -14.582 0.707 1.00 92.94 261 PHE A N 1
ATOM 2146 C CA . PHE A 1 261 ? -16.983 -15.712 1.612 1.00 92.94 261 PHE A CA 1
ATOM 2147 C C . PHE A 1 261 ? -16.561 -15.395 3.054 1.00 92.94 261 PHE A C 1
ATOM 2149 O O . PHE A 1 261 ? -17.339 -15.611 3.991 1.00 92.94 261 PHE A O 1
ATOM 2156 N N . LEU A 1 262 ? -15.354 -14.855 3.258 1.00 89.00 262 LEU A N 1
ATOM 2157 C CA . LEU A 1 262 ? -14.867 -14.504 4.594 1.00 89.00 262 LEU A CA 1
ATOM 2158 C C . LEU A 1 262 ? -15.674 -13.362 5.207 1.00 89.00 262 LEU A C 1
ATOM 2160 O O . LEU A 1 262 ? -15.992 -13.421 6.397 1.00 89.00 262 LEU A O 1
ATOM 2164 N N . THR A 1 263 ? -16.059 -12.364 4.409 1.00 89.44 263 THR A N 1
ATOM 2165 C CA . THR A 1 263 ? -16.910 -11.266 4.881 1.00 89.44 263 THR A CA 1
ATOM 2166 C C . THR A 1 263 ? -18.246 -11.807 5.366 1.00 89.44 263 THR A C 1
ATOM 2168 O O . THR A 1 263 ? -18.638 -11.503 6.489 1.00 89.44 263 THR A O 1
ATOM 2171 N N . MET A 1 264 ? -18.917 -12.663 4.589 1.00 93.06 264 MET A N 1
ATOM 2172 C CA . MET A 1 264 ? -20.199 -13.259 4.983 1.00 93.06 264 MET A CA 1
ATOM 2173 C C . MET A 1 264 ? -20.069 -14.122 6.244 1.00 93.06 264 MET A C 1
ATOM 2175 O O . MET A 1 264 ? -20.873 -13.993 7.168 1.00 93.06 264 MET A O 1
ATOM 2179 N N . LYS A 1 265 ? -19.026 -14.956 6.326 1.00 92.00 265 LYS A N 1
ATOM 2180 C CA . LYS A 1 265 ? -18.792 -15.850 7.471 1.00 92.00 265 LYS A CA 1
ATOM 2181 C C . LYS A 1 265 ? -18.452 -15.092 8.759 1.00 92.00 265 LYS A C 1
ATOM 2183 O O . LYS A 1 265 ? -18.897 -15.475 9.842 1.00 92.00 265 LYS A O 1
ATOM 2188 N N . ASN A 1 266 ? -17.659 -14.025 8.656 1.00 89.31 266 ASN A N 1
ATOM 2189 C CA . ASN A 1 266 ? -17.083 -13.324 9.804 1.00 89.31 266 ASN A CA 1
ATOM 2190 C C . ASN A 1 266 ? -17.677 -11.928 10.045 1.00 89.31 266 ASN A C 1
ATOM 2192 O O . ASN A 1 266 ? -17.207 -11.238 10.950 1.00 89.31 266 ASN A O 1
ATOM 2196 N N . PHE A 1 267 ? -18.723 -11.516 9.321 1.00 91.50 267 PHE A N 1
ATOM 2197 C CA . PHE A 1 267 ? -19.251 -10.142 9.318 1.00 91.50 267 PHE A CA 1
ATOM 2198 C C . PHE A 1 267 ? -19.405 -9.528 10.717 1.00 91.50 267 PHE A C 1
ATOM 2200 O O . PHE A 1 267 ? -18.871 -8.459 11.014 1.00 91.50 267 PHE A O 1
ATOM 2207 N N . ARG A 1 268 ? -20.078 -10.243 11.630 1.00 92.62 268 ARG A N 1
ATOM 2208 C CA . ARG A 1 268 ? -20.286 -9.777 13.012 1.00 92.62 268 ARG A CA 1
ATOM 2209 C C . ARG A 1 268 ? -18.969 -9.611 13.773 1.00 92.62 268 ARG A C 1
ATOM 2211 O O . ARG A 1 268 ? -18.796 -8.622 14.481 1.00 92.62 268 ARG A O 1
ATOM 2218 N N . LYS A 1 269 ? -18.032 -10.555 13.623 1.00 90.25 269 LYS A N 1
ATOM 2219 C CA . LYS A 1 269 ? -16.712 -10.502 14.276 1.00 90.25 269 LYS A CA 1
ATOM 2220 C C . LYS A 1 269 ? -15.890 -9.329 13.749 1.00 90.25 269 LYS A C 1
ATOM 2222 O O . LYS A 1 269 ? -15.282 -8.621 14.549 1.00 90.25 269 LYS A O 1
ATOM 2227 N N . ILE A 1 270 ? -15.929 -9.097 12.437 1.00 89.62 270 ILE A N 1
ATOM 2228 C CA . ILE A 1 270 ? -15.270 -7.967 11.776 1.00 89.62 270 ILE A CA 1
ATOM 2229 C C . ILE A 1 270 ? -15.799 -6.649 12.358 1.00 89.62 270 ILE A C 1
ATOM 2231 O O . ILE A 1 270 ? -15.011 -5.841 12.844 1.00 89.62 270 ILE A O 1
ATOM 2235 N N . ILE A 1 271 ? -17.123 -6.468 12.438 1.00 91.00 271 ILE A N 1
ATOM 2236 C CA . ILE A 1 271 ? -17.732 -5.257 13.022 1.00 91.00 271 ILE A CA 1
ATOM 2237 C C . ILE A 1 271 ? -17.303 -5.047 14.478 1.00 91.00 271 ILE A C 1
ATOM 2239 O O . ILE A 1 271 ? -16.952 -3.931 14.870 1.00 91.00 271 ILE A O 1
ATOM 2243 N N . ILE A 1 272 ? -17.323 -6.104 15.296 1.00 92.00 272 ILE A N 1
ATOM 2244 C CA . ILE A 1 272 ? -16.917 -6.014 16.705 1.00 92.00 272 ILE A CA 1
ATOM 2245 C C . ILE A 1 272 ? -15.441 -5.607 16.808 1.00 92.00 272 ILE A C 1
ATOM 2247 O O . ILE A 1 272 ? -15.109 -4.710 17.587 1.00 92.00 272 ILE A O 1
ATOM 2251 N N . ARG A 1 273 ? -14.554 -6.202 16.001 1.00 90.81 273 ARG A N 1
ATOM 2252 C CA . ARG A 1 273 ? -13.123 -5.854 15.965 1.00 90.81 273 ARG A CA 1
ATOM 2253 C C . ARG A 1 273 ? -12.895 -4.412 15.521 1.00 90.81 273 ARG A C 1
ATOM 2255 O O . ARG A 1 273 ? -12.163 -3.697 16.197 1.00 90.81 273 ARG A O 1
ATOM 2262 N N . ILE A 1 274 ? -13.573 -3.959 14.463 1.00 91.44 274 ILE A N 1
ATOM 2263 C CA . ILE A 1 274 ? -13.499 -2.571 13.973 1.00 91.44 274 ILE A CA 1
ATOM 2264 C C . ILE A 1 274 ? -13.913 -1.579 15.066 1.00 91.44 274 ILE A C 1
ATOM 2266 O O . ILE A 1 274 ? -13.321 -0.510 15.174 1.00 91.44 274 ILE A O 1
ATOM 2270 N N . ARG A 1 275 ? -14.900 -1.921 15.904 1.00 89.50 275 ARG A N 1
ATOM 2271 C CA . ARG A 1 275 ? -15.358 -1.050 17.002 1.00 89.50 275 ARG A CA 1
ATOM 2272 C C . ARG A 1 275 ? -14.454 -1.069 18.234 1.00 89.50 275 ARG A C 1
ATOM 2274 O O . ARG A 1 275 ? -14.394 -0.079 18.959 1.00 89.50 275 ARG A O 1
ATOM 2281 N N . THR A 1 276 ? -13.792 -2.189 18.506 1.00 90.25 276 THR A N 1
ATOM 2282 C CA . THR A 1 276 ? -13.040 -2.404 19.758 1.00 90.25 276 THR A CA 1
ATOM 2283 C C . THR A 1 276 ? -11.542 -2.146 19.611 1.00 90.25 276 THR A C 1
ATOM 2285 O O . THR A 1 276 ? -10.906 -1.678 20.557 1.00 90.25 276 THR A O 1
ATOM 2288 N N . ASN A 1 277 ? -10.970 -2.397 18.433 1.00 90.44 277 ASN A N 1
ATOM 2289 C CA . ASN A 1 277 ? -9.537 -2.314 18.188 1.00 90.44 277 ASN A CA 1
ATOM 2290 C C . ASN A 1 277 ? -9.203 -1.184 17.204 1.00 90.44 277 ASN A C 1
ATOM 2292 O O . ASN A 1 277 ? -9.552 -1.246 16.028 1.00 90.44 277 ASN A O 1
ATOM 2296 N N . LYS A 1 278 ? -8.438 -0.191 17.683 1.00 90.12 278 LYS A N 1
ATOM 2297 C CA . LYS A 1 278 ? -8.005 0.980 16.900 1.00 90.12 278 LYS A CA 1
ATOM 2298 C C . LYS A 1 278 ? -7.280 0.608 15.605 1.00 90.12 278 LYS A C 1
ATOM 2300 O O . LYS A 1 278 ? -7.421 1.319 14.618 1.00 90.12 278 LYS A O 1
ATOM 2305 N N . LEU A 1 279 ? -6.499 -0.474 15.609 1.00 91.25 279 LEU A N 1
ATOM 2306 C CA . LEU A 1 279 ? -5.810 -0.950 14.410 1.00 91.25 279 LEU A CA 1
ATOM 2307 C C . LEU A 1 279 ? -6.815 -1.400 13.350 1.00 91.25 279 LEU A C 1
ATOM 2309 O O . LEU A 1 279 ? -6.700 -1.001 12.200 1.00 91.25 279 LEU A O 1
ATOM 2313 N N . TYR A 1 280 ? -7.804 -2.205 13.740 1.00 92.19 280 TYR A N 1
ATOM 2314 C CA . TYR A 1 280 ? -8.836 -2.683 12.820 1.00 92.19 280 TYR A CA 1
ATOM 2315 C C . TYR A 1 280 ? -9.687 -1.534 12.291 1.00 92.19 280 TYR A C 1
ATOM 2317 O O . TYR A 1 280 ? -10.048 -1.537 11.121 1.00 92.19 280 TYR A O 1
ATOM 2325 N N . THR A 1 281 ? -9.962 -0.529 13.123 1.00 92.44 281 THR A N 1
ATOM 2326 C CA . THR A 1 281 ? -10.603 0.708 12.675 1.00 92.44 281 THR A CA 1
ATOM 2327 C C . THR A 1 281 ? -9.768 1.427 11.610 1.00 92.44 281 THR A C 1
ATOM 2329 O O . THR A 1 281 ? -10.302 1.826 10.578 1.00 92.44 281 THR A O 1
ATOM 2332 N N . PHE A 1 282 ? -8.456 1.550 11.835 1.00 93.56 282 PHE A N 1
ATOM 2333 C CA . PHE A 1 282 ? -7.540 2.182 10.888 1.00 93.56 282 PHE A CA 1
ATOM 2334 C C . PHE A 1 282 ? -7.439 1.424 9.572 1.00 93.56 282 PHE A C 1
ATOM 2336 O O . PHE A 1 282 ? -7.578 2.025 8.509 1.00 93.56 282 PHE A O 1
ATOM 2343 N N . LEU A 1 283 ? -7.292 0.105 9.639 1.00 93.88 283 LEU A N 1
ATOM 2344 C CA . LEU A 1 283 ? -7.284 -0.759 8.463 1.00 93.88 283 LEU A CA 1
ATOM 2345 C C . LEU A 1 283 ? -8.584 -0.672 7.686 1.00 93.88 283 LEU A C 1
ATOM 2347 O O . LEU A 1 283 ? -8.544 -0.583 6.467 1.00 93.88 283 LEU A O 1
ATOM 2351 N N . PHE A 1 284 ? -9.720 -0.655 8.381 1.00 94.00 284 PHE A N 1
ATOM 2352 C CA . PHE A 1 284 ? -11.020 -0.542 7.741 1.00 94.00 284 PHE A CA 1
ATOM 2353 C C . PHE A 1 284 ? -11.129 0.733 6.908 1.00 94.00 284 PHE A C 1
ATOM 2355 O O . PHE A 1 284 ? -11.455 0.650 5.727 1.00 94.00 284 PHE A O 1
ATOM 2362 N N . PHE A 1 285 ? -10.810 1.899 7.481 1.00 93.56 285 PHE A N 1
ATOM 2363 C CA . PHE A 1 285 ? -10.862 3.149 6.720 1.00 93.56 285 PHE A CA 1
ATOM 2364 C C . PHE A 1 285 ? -9.820 3.197 5.610 1.00 93.56 285 PHE A C 1
ATOM 2366 O O . PHE A 1 285 ? -10.145 3.631 4.511 1.00 93.56 285 PHE A O 1
ATOM 2373 N N . TYR A 1 286 ? -8.602 2.720 5.870 1.00 95.00 286 TYR A N 1
ATOM 2374 C CA . TYR A 1 286 ? -7.550 2.660 4.861 1.00 95.00 286 TYR A CA 1
ATOM 2375 C C . TYR A 1 286 ? -7.988 1.831 3.649 1.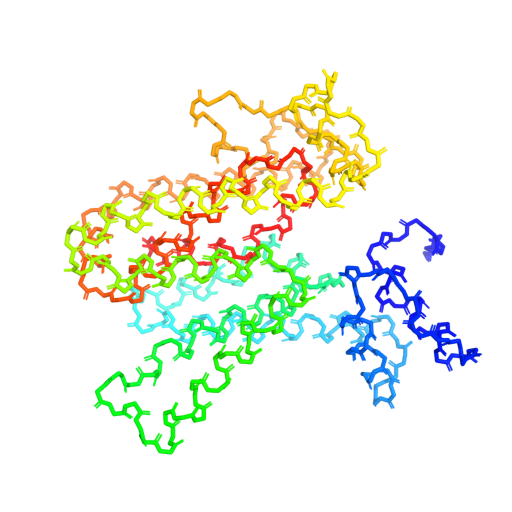00 95.00 286 TYR A C 1
ATOM 2377 O O . TYR A 1 286 ? -7.994 2.338 2.532 1.00 95.00 286 TYR A O 1
ATOM 2385 N N . VAL A 1 287 ? -8.442 0.598 3.881 1.00 94.06 287 VAL A N 1
ATOM 2386 C CA . VAL A 1 287 ? -8.904 -0.310 2.827 1.00 94.06 287 VAL A CA 1
ATOM 2387 C C . VAL A 1 287 ? -10.126 0.259 2.110 1.00 94.06 287 VAL A C 1
ATOM 2389 O O . VAL A 1 287 ? -10.153 0.261 0.886 1.00 94.06 287 VAL A O 1
ATOM 2392 N N . LEU A 1 288 ? -11.114 0.785 2.839 1.00 91.88 288 LEU A N 1
ATOM 2393 C CA . LEU A 1 288 ? -12.329 1.345 2.242 1.00 91.88 288 LEU A CA 1
ATOM 2394 C C . LEU A 1 288 ? -12.021 2.543 1.336 1.00 91.88 288 LEU A C 1
ATOM 2396 O O . LEU A 1 288 ? -12.527 2.606 0.218 1.00 91.88 288 LEU A O 1
ATOM 2400 N N . ILE A 1 289 ? -11.175 3.471 1.791 1.00 90.19 289 ILE A N 1
ATOM 2401 C CA . ILE A 1 289 ? -10.777 4.641 1.000 1.00 90.19 289 ILE A CA 1
ATOM 2402 C C . ILE A 1 289 ? -9.929 4.207 -0.204 1.00 90.19 289 ILE A C 1
ATOM 2404 O O . ILE A 1 289 ? -10.159 4.705 -1.305 1.00 90.19 289 ILE A O 1
ATOM 2408 N N . SER A 1 290 ? -8.982 3.277 -0.028 1.00 91.31 290 SER A N 1
ATOM 2409 C CA . SER A 1 290 ? -8.181 2.733 -1.132 1.00 91.31 290 SER A CA 1
ATOM 2410 C C . SER A 1 290 ? -9.057 2.083 -2.198 1.00 91.31 290 SER A C 1
ATOM 2412 O O . SER A 1 290 ? -8.932 2.428 -3.369 1.00 91.31 290 SER A O 1
ATOM 2414 N N . VAL A 1 291 ? -9.980 1.202 -1.800 1.00 89.56 291 VAL A N 1
ATOM 2415 C CA . VAL A 1 291 ? -10.922 0.551 -2.720 1.00 89.56 291 VAL A CA 1
ATOM 2416 C C . VAL A 1 291 ? -11.776 1.598 -3.433 1.00 89.56 291 VAL A C 1
ATOM 2418 O O . VAL A 1 291 ? -11.928 1.556 -4.648 1.00 89.56 291 VAL A O 1
ATOM 2421 N N . PHE A 1 292 ? -12.283 2.597 -2.714 1.00 86.25 292 PHE A N 1
ATOM 2422 C CA . PHE A 1 292 ? -13.076 3.647 -3.338 1.00 86.25 292 PHE A CA 1
ATOM 2423 C C . PHE A 1 292 ? -12.270 4.442 -4.375 1.00 86.25 292 PHE A C 1
ATOM 2425 O O . PHE A 1 292 ? -12.669 4.510 -5.532 1.00 86.25 292 PHE A O 1
ATOM 2432 N N . ILE A 1 293 ? -11.110 4.988 -4.008 1.00 84.19 293 ILE A N 1
ATOM 2433 C CA . ILE A 1 293 ? -10.305 5.831 -4.906 1.00 84.19 293 ILE A CA 1
ATOM 2434 C C . ILE A 1 293 ? -9.770 5.036 -6.100 1.00 84.19 293 ILE A C 1
ATOM 2436 O O . ILE A 1 293 ? -9.775 5.533 -7.225 1.00 84.19 293 ILE A O 1
ATOM 2440 N N . TYR A 1 294 ? -9.314 3.802 -5.884 1.00 85.75 294 TYR A N 1
ATOM 2441 C CA . TYR A 1 294 ? -8.742 2.993 -6.958 1.00 85.75 294 TYR A CA 1
ATOM 2442 C C . TYR A 1 294 ? -9.793 2.422 -7.908 1.00 85.75 294 TYR A C 1
ATOM 2444 O O . TYR A 1 294 ? -9.466 2.170 -9.064 1.00 85.75 294 TYR A O 1
ATOM 2452 N N . SER A 1 295 ? -11.053 2.319 -7.478 1.00 83.94 295 SER A N 1
ATOM 2453 C CA . SER A 1 295 ? -12.162 1.907 -8.346 1.00 83.94 295 SER A CA 1
ATOM 2454 C C . SER A 1 295 ? -12.444 2.865 -9.510 1.00 83.94 295 SER A C 1
ATOM 2456 O O . SER A 1 295 ? -13.091 2.482 -10.484 1.00 83.94 295 SER A O 1
ATOM 2458 N N . PHE A 1 296 ? -11.941 4.101 -9.439 1.00 81.81 296 PHE A N 1
ATOM 2459 C CA . PHE A 1 296 ? -12.052 5.095 -10.508 1.00 81.81 296 PHE A CA 1
ATOM 2460 C C . PHE A 1 296 ? -10.886 5.058 -11.502 1.00 81.81 296 PHE A C 1
ATOM 2462 O O . PHE A 1 296 ? -10.825 5.912 -12.384 1.00 81.81 296 PHE A O 1
ATOM 2469 N N . ASN A 1 297 ? -9.943 4.118 -11.374 1.00 79.44 297 ASN A N 1
ATOM 2470 C CA . ASN A 1 297 ? -8.823 4.010 -12.304 1.00 79.44 297 ASN A CA 1
ATOM 2471 C C . ASN A 1 297 ? -9.230 3.227 -13.572 1.00 79.44 297 ASN A C 1
ATOM 2473 O O . ASN A 1 297 ? -9.507 2.030 -13.470 1.00 79.44 297 ASN A O 1
ATOM 2477 N N . PRO A 1 298 ? -9.256 3.854 -14.765 1.00 75.19 298 PRO A N 1
ATOM 2478 C CA . PRO A 1 298 ? -9.531 3.156 -16.019 1.00 75.19 298 PRO A CA 1
ATOM 2479 C C . PRO A 1 298 ? -8.321 2.366 -16.544 1.00 75.19 298 PRO A C 1
ATOM 2481 O O . PRO A 1 298 ? -8.491 1.477 -17.379 1.00 75.19 298 PRO A O 1
ATOM 2484 N N . ASN A 1 299 ? -7.101 2.666 -16.079 1.00 82.44 299 ASN A N 1
ATOM 2485 C CA . ASN A 1 299 ? -5.883 1.998 -16.528 1.00 82.44 299 ASN A CA 1
ATOM 2486 C C . ASN A 1 299 ? -5.669 0.706 -15.748 1.00 82.44 299 ASN A C 1
ATOM 2488 O O . ASN A 1 299 ? -5.321 0.705 -14.565 1.00 82.44 299 ASN A O 1
ATOM 2492 N N . MET A 1 300 ? -5.836 -0.404 -16.455 1.00 77.62 300 MET A N 1
ATOM 2493 C CA . MET A 1 300 ? -5.757 -1.743 -15.891 1.00 77.62 300 MET A CA 1
ATOM 2494 C C . MET A 1 300 ? -4.362 -2.077 -15.332 1.00 77.62 300 MET A C 1
ATOM 2496 O O . MET A 1 300 ? -4.239 -2.691 -14.271 1.00 77.62 300 MET A O 1
ATOM 2500 N N . GLY A 1 301 ? -3.298 -1.648 -16.016 1.00 78.31 301 GLY A N 1
ATOM 2501 C CA . GLY A 1 301 ? -1.921 -1.901 -15.584 1.00 78.31 301 GLY A CA 1
ATOM 2502 C C . GLY A 1 301 ? -1.568 -1.154 -14.298 1.00 78.31 301 GLY A C 1
ATOM 2503 O O . GLY A 1 301 ? -0.909 -1.694 -13.415 1.00 78.31 301 GLY A O 1
ATOM 2504 N N . ASP A 1 302 ? -2.042 0.080 -14.151 1.00 78.31 302 ASP A N 1
ATOM 2505 C CA . ASP A 1 302 ? -1.842 0.848 -12.920 1.00 78.31 302 ASP A CA 1
ATOM 2506 C C . ASP A 1 302 ? -2.768 0.371 -11.790 1.00 78.31 302 ASP A C 1
ATOM 2508 O O . ASP A 1 302 ? -2.360 0.315 -10.631 1.00 78.31 302 ASP A O 1
ATOM 2512 N N . MET A 1 303 ? -3.998 -0.031 -12.111 1.00 82.56 303 MET A N 1
ATOM 2513 C CA . MET A 1 303 ? -4.936 -0.595 -11.141 1.00 82.56 303 MET A CA 1
ATOM 2514 C C . MET A 1 303 ? -4.387 -1.869 -10.496 1.00 82.56 303 MET A C 1
ATOM 2516 O O . MET A 1 303 ? -4.285 -1.918 -9.270 1.00 82.56 303 MET A O 1
ATOM 2520 N N . THR A 1 304 ? -3.946 -2.832 -11.309 1.00 80.19 304 THR A N 1
ATOM 2521 C CA . THR A 1 304 ? -3.364 -4.085 -10.807 1.00 80.19 304 THR A CA 1
ATOM 2522 C C . THR A 1 304 ? -2.156 -3.821 -9.910 1.00 80.19 304 THR A C 1
ATOM 2524 O O . THR A 1 304 ? -2.019 -4.475 -8.887 1.00 80.19 304 THR A O 1
ATOM 2527 N N . ARG A 1 305 ? -1.318 -2.814 -10.201 1.00 83.62 305 ARG A N 1
ATOM 2528 C CA . ARG A 1 305 ? -0.178 -2.428 -9.339 1.00 83.62 305 ARG A CA 1
ATOM 2529 C C . ARG A 1 305 ? -0.586 -1.791 -8.012 1.00 83.62 305 ARG A C 1
ATOM 2531 O O . ARG A 1 305 ? 0.146 -1.878 -7.026 1.00 83.62 305 ARG A O 1
ATOM 2538 N N . ARG A 1 306 ? -1.726 -1.101 -7.968 1.00 86.00 306 ARG A N 1
ATOM 2539 C CA . ARG A 1 306 ? -2.225 -0.439 -6.750 1.00 86.00 306 ARG A CA 1
ATOM 2540 C C . ARG A 1 306 ? -2.813 -1.432 -5.746 1.00 86.00 306 ARG A C 1
ATOM 2542 O O . ARG A 1 306 ? -2.896 -1.109 -4.559 1.00 86.00 306 ARG A O 1
ATOM 2549 N N . GLU A 1 307 ? -3.163 -2.635 -6.187 1.00 87.75 307 GLU A N 1
ATOM 2550 C CA . GLU A 1 307 ? -3.657 -3.720 -5.336 1.00 87.75 307 GLU A CA 1
ATOM 2551 C C . GLU A 1 307 ? -2.672 -4.125 -4.237 1.00 87.75 307 GLU A C 1
ATOM 2553 O O . GLU A 1 307 ? -3.081 -4.362 -3.095 1.00 87.75 307 GLU A O 1
ATOM 2558 N N . ILE A 1 308 ? -1.368 -4.081 -4.534 1.00 87.50 308 ILE A N 1
ATOM 2559 C CA . ILE A 1 308 ? -0.279 -4.383 -3.588 1.00 87.50 308 ILE A CA 1
ATOM 2560 C C . ILE A 1 308 ? -0.431 -3.589 -2.285 1.00 87.50 308 ILE A C 1
ATOM 2562 O O . ILE A 1 308 ? -0.087 -4.071 -1.206 1.00 87.50 308 ILE A O 1
ATOM 2566 N N . TYR A 1 309 ? -0.964 -2.367 -2.358 1.00 86.50 309 TYR A N 1
ATOM 2567 C CA . TYR A 1 309 ? -1.031 -1.476 -1.207 1.00 86.50 309 TYR A CA 1
ATOM 2568 C C . TYR A 1 309 ? -2.145 -1.791 -0.234 1.00 86.50 309 TYR A C 1
ATOM 2570 O O . TYR A 1 309 ? -2.025 -1.407 0.928 1.00 86.50 309 TYR A O 1
ATOM 2578 N N . PHE A 1 310 ? -3.234 -2.419 -0.670 1.00 89.81 310 PHE A N 1
ATOM 2579 C CA . PHE A 1 310 ? -4.400 -2.607 0.190 1.00 89.81 310 PHE A CA 1
ATOM 2580 C C . PHE A 1 310 ? -4.855 -4.061 0.285 1.00 89.81 310 PHE A C 1
ATOM 2582 O O . PHE A 1 310 ? -5.409 -4.400 1.327 1.00 89.81 310 PHE A O 1
ATOM 2589 N N . ILE A 1 311 ? -4.584 -4.935 -0.696 1.00 89.44 311 ILE A N 1
ATOM 2590 C CA . ILE A 1 311 ? -4.978 -6.354 -0.618 1.00 89.44 311 ILE A CA 1
ATOM 2591 C C . ILE A 1 311 ? -4.408 -7.048 0.627 1.00 89.44 311 ILE A C 1
ATOM 2593 O O . ILE A 1 311 ? -5.205 -7.672 1.332 1.00 89.44 311 ILE A O 1
ATOM 2597 N N . PRO A 1 312 ? -3.109 -6.920 0.992 1.00 87.50 312 PRO A N 1
ATOM 2598 C CA . PRO A 1 312 ? -2.608 -7.532 2.224 1.00 87.50 312 PRO A CA 1
ATOM 2599 C C . PRO A 1 312 ? -3.445 -7.123 3.445 1.00 87.50 312 PRO A C 1
ATOM 2601 O O . PRO A 1 312 ? -3.883 -7.957 4.235 1.00 87.50 312 PRO A O 1
ATOM 2604 N N . PHE A 1 313 ? -3.737 -5.827 3.557 1.00 90.06 313 PHE A N 1
ATOM 2605 C CA . PHE A 1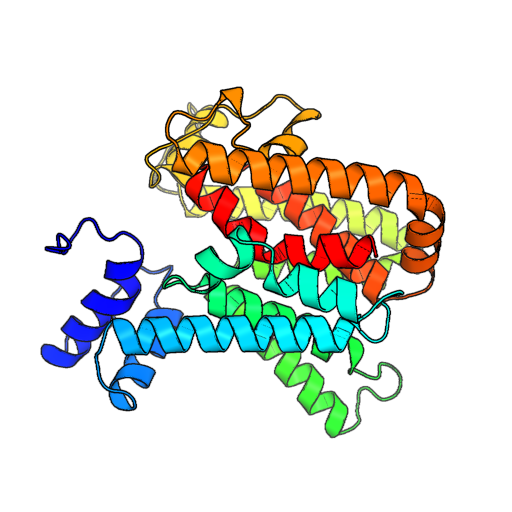 313 ? -4.484 -5.247 4.670 1.00 90.06 313 PHE A CA 1
ATOM 2606 C C . PHE A 1 313 ? -5.977 -5.611 4.646 1.00 90.06 313 PHE A C 1
ATOM 2608 O O . PHE A 1 313 ? -6.574 -5.802 5.706 1.00 90.06 313 PHE A O 1
ATOM 2615 N N . LEU A 1 314 ? -6.571 -5.754 3.458 1.00 89.62 314 LEU A N 1
ATOM 2616 C CA . LEU A 1 314 ? -7.938 -6.236 3.261 1.00 89.62 314 LEU A CA 1
ATOM 2617 C C . LEU A 1 314 ? -8.066 -7.689 3.719 1.00 89.62 314 LEU A C 1
ATOM 2619 O O . LEU A 1 314 ? -8.957 -8.002 4.500 1.00 89.62 314 LEU A O 1
ATOM 2623 N N . MET A 1 315 ? -7.149 -8.559 3.302 1.00 84.75 315 MET A N 1
ATOM 2624 C CA . MET A 1 315 ? -7.143 -9.971 3.700 1.00 84.75 315 MET A CA 1
ATOM 2625 C C . MET A 1 315 ? -7.044 -10.123 5.218 1.00 84.75 315 MET A C 1
ATOM 2627 O O . MET A 1 315 ? -7.772 -10.894 5.838 1.00 84.75 315 MET A O 1
ATOM 2631 N N . ILE A 1 316 ? -6.194 -9.314 5.833 1.00 84.75 316 ILE A N 1
ATOM 2632 C CA . ILE A 1 316 ? -6.031 -9.239 7.282 1.00 84.75 316 ILE A CA 1
ATOM 2633 C C . ILE A 1 316 ? -7.303 -8.790 8.007 1.00 84.75 316 ILE A C 1
ATOM 2635 O O . ILE A 1 316 ? -7.595 -9.281 9.094 1.00 84.75 316 ILE A O 1
ATOM 2639 N N . LEU A 1 317 ? -8.070 -7.865 7.429 1.00 85.69 317 LEU A N 1
ATOM 2640 C CA . LEU A 1 317 ? -9.335 -7.423 8.013 1.00 85.69 317 LEU A CA 1
ATOM 2641 C C . LEU A 1 317 ? -10.361 -8.569 8.088 1.00 85.69 317 LEU A C 1
ATOM 2643 O O . LEU A 1 317 ? -11.237 -8.548 8.955 1.00 85.69 317 LEU A O 1
ATOM 2647 N N . LEU A 1 318 ? -10.233 -9.567 7.209 1.00 84.00 318 LEU A N 1
ATOM 2648 C CA . LEU A 1 318 ? -11.167 -10.681 7.045 1.00 84.00 318 LEU A CA 1
ATOM 2649 C C . LEU A 1 318 ? -10.822 -11.941 7.860 1.00 84.00 318 LEU A C 1
ATOM 2651 O O . LEU A 1 318 ? -11.726 -12.742 8.136 1.00 84.00 318 LEU A O 1
ATOM 2655 N N . VAL A 1 319 ? -9.548 -12.116 8.241 1.00 77.19 319 VAL A N 1
ATOM 2656 C CA . VAL A 1 319 ? -9.030 -13.266 9.015 1.00 77.19 319 VAL A CA 1
ATOM 2657 C C . VAL A 1 319 ? -9.102 -12.990 10.516 1.00 77.19 319 VAL A C 1
ATOM 2659 O O . VAL A 1 319 ? -9.960 -13.586 11.196 1.00 77.19 319 VAL A O 1
#

Solvent-accessible surface area (backbone atoms only — not comparable to full-atom values): 17418 Å² total; per-residue (Å²): 131,87,73,56,84,82,76,52,62,64,47,31,63,53,48,53,51,34,51,48,27,72,75,69,70,48,79,92,78,62,62,83,79,44,46,67,57,30,51,52,43,43,59,46,48,76,75,40,77,90,41,72,66,56,49,34,52,50,34,31,50,42,28,50,51,19,51,53,47,44,46,60,66,42,48,80,71,38,85,48,51,68,60,53,51,48,52,72,66,66,37,59,70,48,49,53,57,23,29,38,82,53,72,56,13,58,47,41,29,41,53,34,48,42,57,49,37,62,70,70,50,55,82,90,50,55,88,38,73,72,36,45,54,46,52,50,51,38,53,49,39,44,50,53,34,31,67,63,40,49,68,59,30,51,45,50,54,47,12,48,51,43,39,68,29,58,80,39,70,68,50,27,57,53,39,52,50,50,46,54,50,49,50,52,50,50,50,50,48,52,48,46,68,76,39,72,87,57,82,66,92,77,55,52,72,68,54,52,50,49,62,79,45,60,90,48,100,48,73,49,86,74,56,62,86,85,51,21,62,58,50,66,41,55,49,44,65,92,68,39,90,42,74,70,46,32,54,52,6,49,50,33,48,51,52,50,51,49,50,54,50,35,42,69,76,34,45,70,60,41,53,51,41,38,75,73,33,69,65,46,27,27,47,49,40,33,35,51,50,49,49,57,63,50,25,72,52,40,26,50,72,60,42,60,61,54,42,59,72,34,50,66,56,46,55,59,64,49,87

Sequence (319 aa):
MIINKWDGGDLNGYYFHVIETIQHGSDIQGFSNVMVIQWFNYILFHILPNSLYGMMFFYASLSMSAYLIIYKIFSEFAFNKNLLFLFLLMIPIITLQSSFFGKDAYMLLLTSFVFMLFLKINYRKLFSKYNFIKIFLFLFCLFLIYSIRSYQAAIIILALYLTIISKNKLLFFIGCFIAVLSSIILFNLIIANFLGNVDFSHLSFSGALANVYAGGSLMLEPFIVPFHMLQIFRPFPWEANSIFMFIISIENVLILILIVFLTMKNFRKIIIRIRTNKLYTFLFFYVLISVFIYSFNPNMGDMTRREIYFIPFLMILLV